Protein AF-A0A317WLJ5-F1 (afdb_monomer)

InterPro domains:
  IPR000560 Histidine phosphatase superfamily, clade-2 [PF00328] (58-111)
  IPR000560 Histidine phosphatase superfamily, clade-2 [PF00328] (132-256)
  IPR000560 Histidine phosphatase superfamily, clade-2 [cd07061] (58-254)
  IPR029033 Histidine phosphatase superfamily [G3DSA:3.40.50.1240] (27-266)
  IPR029033 Histidine phosphatase superfamily [SSF53254] (53-258)

pLDDT: mean 76.41, std 23.66, range [26.58, 97.69]

Foldseek 3Di:
DDDDDDDDDDDDDDDDDDDDDDDDDDDDDPPPPPDFPCVLVVADPPDPDPLDDPVCPPPAFPLLLQVLLVQLQVVCVVCVPFDAQEAEEEPRNNLQSSVVSSCCNNCVPPDHHYYHYDYDDPDPQDQDPQPQQDDDPVLQVSVCSSGVPDRDDSVNLLVLLVCQVVSCRRPVGHSSPDCVNPPPVRVVSSVVSVVSSLCCRQAPVDPCLLVLLVVVVVVVVCQVPDPDDPTRDYHYGDDPSRVRSVCVVVVHPVPVPCPDDDPPVPPDPPPD

Structure (mmCIF, N/CA/C/O backbone):
data_AF-A0A317WLJ5-F1
#
_entry.id   AF-A0A317WLJ5-F1
#
loop_
_atom_site.group_PDB
_atom_site.id
_atom_site.type_symbol
_atom_site.label_atom_id
_atom_site.label_alt_id
_atom_site.label_comp_id
_atom_site.label_asym_id
_atom_site.label_entity_id
_atom_site.label_seq_id
_atom_site.pdbx_PDB_ins_code
_atom_site.Cartn_x
_atom_site.Cartn_y
_atom_site.Cartn_z
_atom_site.occupancy
_atom_site.B_iso_or_equiv
_atom_site.auth_seq_id
_atom_site.auth_comp_id
_atom_site.auth_asym_id
_atom_site.auth_atom_id
_atom_site.pdbx_PDB_model_num
ATOM 1 N N . MET A 1 1 ? 52.396 -31.501 31.394 1.00 40.81 1 MET A N 1
ATOM 2 C CA . MET A 1 1 ? 52.414 -31.543 32.868 1.00 40.81 1 MET A CA 1
ATOM 3 C C . MET A 1 1 ? 50.971 -31.617 33.361 1.00 40.81 1 MET A C 1
ATOM 5 O O . MET A 1 1 ? 50.308 -30.598 33.445 1.00 40.81 1 MET A O 1
ATOM 9 N N . THR A 1 2 ? 50.448 -32.820 33.587 1.00 30.42 2 THR A N 1
ATOM 10 C CA . THR A 1 2 ? 49.527 -33.095 34.712 1.00 30.42 2 THR A CA 1
ATOM 11 C C . THR A 1 2 ? 50.396 -33.239 35.985 1.00 30.42 2 THR A C 1
ATOM 13 O O . THR A 1 2 ? 51.611 -33.376 35.802 1.00 30.42 2 THR A O 1
ATOM 16 N N . PRO A 1 3 ? 49.894 -33.237 37.243 1.00 38.03 3 PRO A N 1
ATOM 17 C CA . PRO A 1 3 ? 48.517 -33.456 37.707 1.00 38.03 3 PRO A CA 1
ATOM 18 C C . PRO A 1 3 ? 48.066 -32.472 38.843 1.00 38.03 3 PRO A C 1
ATOM 20 O O . PRO A 1 3 ? 48.763 -31.494 39.118 1.00 38.03 3 PRO A O 1
ATOM 23 N N . PRO A 1 4 ? 46.885 -32.690 39.466 1.00 31.48 4 PRO A N 1
ATOM 24 C CA . PRO A 1 4 ? 46.201 -31.779 40.384 1.00 31.48 4 PRO A CA 1
ATOM 25 C C . PRO A 1 4 ? 46.426 -32.126 41.866 1.00 31.48 4 PRO A C 1
ATOM 27 O O . PRO A 1 4 ? 46.781 -33.252 42.211 1.00 31.48 4 PRO A O 1
ATOM 30 N N . SER A 1 5 ? 46.170 -31.165 42.753 1.00 32.50 5 SER A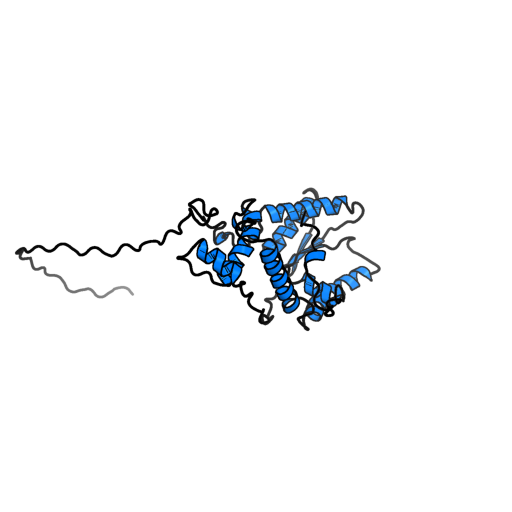 N 1
ATOM 31 C CA . SER A 1 5 ? 46.199 -31.352 44.205 1.00 32.50 5 SER A CA 1
ATOM 32 C C . SER A 1 5 ? 44.834 -31.774 44.765 1.00 32.50 5 SER A C 1
ATOM 34 O O . SER A 1 5 ? 43.783 -31.213 44.463 1.00 32.50 5 SER A O 1
ATOM 36 N N . THR A 1 6 ? 44.908 -32.817 45.582 1.00 31.86 6 THR A N 1
ATOM 37 C CA . THR A 1 6 ? 43.877 -33.593 46.274 1.00 31.86 6 THR A CA 1
ATOM 38 C C . THR A 1 6 ? 43.277 -32.908 47.513 1.00 31.86 6 THR A C 1
ATOM 40 O O . THR A 1 6 ? 43.958 -32.171 48.221 1.00 31.86 6 THR A O 1
ATOM 43 N N . LEU A 1 7 ? 42.010 -33.242 47.796 1.00 30.67 7 LEU A N 1
ATOM 44 C CA . LEU A 1 7 ? 41.255 -33.033 49.050 1.00 30.67 7 LEU A CA 1
ATOM 45 C C . LEU A 1 7 ? 41.903 -33.697 50.290 1.00 30.67 7 LEU A C 1
ATOM 47 O O . LEU A 1 7 ? 42.593 -34.706 50.130 1.00 30.67 7 LEU A O 1
ATOM 51 N N . PRO A 1 8 ? 41.549 -33.273 51.523 1.00 30.88 8 PRO A N 1
ATOM 52 C CA . PRO A 1 8 ? 41.547 -34.125 52.713 1.00 30.88 8 PRO A CA 1
ATOM 53 C C . PRO A 1 8 ? 40.130 -34.641 53.093 1.00 30.88 8 PRO A C 1
ATOM 55 O O . PRO A 1 8 ? 39.132 -34.139 52.570 1.00 30.88 8 PRO A O 1
ATOM 58 N N . PRO A 1 9 ? 40.026 -35.671 53.966 1.00 29.48 9 PRO A N 1
ATOM 59 C CA . PRO A 1 9 ? 38.906 -36.618 53.992 1.00 29.48 9 PRO A CA 1
ATOM 60 C C . PRO A 1 9 ? 37.862 -36.417 55.115 1.00 29.48 9 PRO A C 1
ATOM 62 O O . PRO A 1 9 ? 38.010 -35.603 56.019 1.00 29.48 9 PRO A O 1
ATOM 65 N N . GLN A 1 10 ? 36.799 -37.220 54.984 1.00 34.88 10 GLN A N 1
ATOM 66 C CA . GLN A 1 10 ? 35.518 -37.312 55.702 1.00 34.88 10 GLN A CA 1
ATOM 67 C C . GLN A 1 10 ? 35.559 -37.416 57.241 1.00 34.88 10 GLN A C 1
ATOM 69 O O . GLN A 1 10 ? 36.486 -38.010 57.783 1.00 34.88 10 GLN A O 1
ATOM 74 N N . GLN A 1 11 ? 34.440 -37.064 57.903 1.00 26.58 11 GLN A N 1
ATOM 75 C CA . GLN A 1 11 ? 33.695 -38.008 58.764 1.00 26.58 11 GLN A CA 1
ATOM 76 C C . GLN A 1 11 ? 32.273 -37.533 59.130 1.00 26.58 11 GLN A C 1
ATOM 78 O O . GLN A 1 11 ? 31.996 -36.342 59.243 1.00 26.58 11 GLN A O 1
ATOM 83 N N . ALA A 1 12 ? 31.376 -38.513 59.263 1.00 29.81 12 ALA A N 1
ATOM 84 C CA . ALA A 1 12 ? 29.938 -38.404 59.488 1.00 29.81 12 ALA A CA 1
ATOM 85 C C . ALA A 1 12 ? 29.569 -38.204 60.969 1.00 29.81 12 ALA A C 1
ATOM 87 O O . ALA A 1 12 ? 30.261 -38.709 61.850 1.00 29.81 12 ALA A O 1
ATOM 88 N N . ALA A 1 13 ? 28.418 -37.578 61.238 1.00 28.03 13 ALA A N 1
ATOM 89 C CA . ALA A 1 13 ? 27.738 -37.696 62.525 1.00 28.03 13 ALA A CA 1
ATOM 90 C C . ALA A 1 13 ? 26.212 -37.745 62.347 1.00 28.03 13 ALA A C 1
ATOM 92 O O . ALA A 1 13 ? 25.607 -36.973 61.608 1.00 28.03 13 ALA A O 1
ATOM 93 N N . THR A 1 14 ? 25.647 -38.733 63.025 1.00 26.75 14 THR A N 1
ATOM 94 C CA . THR A 1 14 ? 24.268 -39.213 63.092 1.00 26.75 14 THR A CA 1
ATOM 95 C C . THR A 1 14 ? 23.307 -38.291 63.855 1.00 26.75 14 THR A C 1
ATOM 97 O O . THR A 1 14 ? 23.707 -37.489 64.691 1.00 26.75 14 THR A O 1
ATOM 100 N N . SER A 1 15 ? 22.020 -38.471 63.558 1.00 29.05 15 SER A N 1
ATOM 101 C CA . SER A 1 15 ? 20.816 -37.760 64.017 1.00 29.05 15 SER A CA 1
ATOM 102 C C . SER A 1 15 ? 20.534 -37.820 65.530 1.00 29.05 15 SER A C 1
ATOM 104 O O . SER A 1 15 ? 20.977 -38.747 66.207 1.00 29.05 15 SER A O 1
ATOM 106 N N . PRO A 1 16 ? 19.630 -36.952 66.023 1.00 28.16 16 PRO A N 1
ATOM 107 C CA . PRO A 1 16 ? 18.469 -37.469 66.760 1.00 28.16 16 PRO A CA 1
ATOM 108 C C . PRO A 1 16 ? 17.119 -36.891 66.284 1.00 28.16 16 PRO A C 1
ATOM 110 O O . PRO A 1 16 ? 17.030 -35.758 65.819 1.00 28.16 16 PRO A O 1
ATOM 113 N N . GLY A 1 17 ? 16.074 -37.721 66.391 1.00 29.41 17 GLY A N 1
ATOM 114 C CA . GLY A 1 17 ? 14.668 -37.428 66.071 1.00 29.41 17 GLY A CA 1
ATOM 115 C C . GLY A 1 17 ? 13.895 -36.630 67.149 1.00 29.41 17 GLY A C 1
ATOM 116 O O . GLY A 1 17 ? 14.513 -36.089 68.061 1.00 29.41 17 GLY A O 1
ATOM 117 N N . PRO A 1 18 ? 12.551 -36.534 67.035 1.00 38.34 18 PRO A N 1
ATOM 118 C CA . PRO A 1 18 ? 11.779 -35.288 67.194 1.00 38.34 18 PRO A CA 1
ATOM 119 C C . PRO A 1 18 ? 11.127 -35.085 68.580 1.00 38.34 18 PRO A C 1
ATOM 121 O O . PRO A 1 18 ? 11.123 -35.993 69.409 1.00 38.34 18 PRO A O 1
ATOM 124 N N . PRO A 1 19 ? 10.459 -33.929 68.792 1.00 29.33 19 PRO A N 1
ATOM 125 C CA . PRO A 1 19 ? 9.015 -34.021 69.021 1.00 29.33 19 PRO A CA 1
ATOM 126 C C . PRO A 1 19 ? 8.167 -32.997 68.238 1.00 29.33 19 PRO A C 1
ATOM 128 O O . PRO A 1 19 ? 8.614 -31.952 67.776 1.00 29.33 19 PRO A O 1
ATOM 131 N N . THR A 1 20 ? 6.906 -33.381 68.087 1.00 33.78 20 THR A N 1
ATOM 132 C CA . THR A 1 20 ? 5.792 -32.830 67.305 1.00 33.78 20 THR A CA 1
ATOM 133 C C . THR A 1 20 ? 5.246 -31.479 67.785 1.00 33.78 20 THR A C 1
ATOM 135 O O . THR A 1 20 ? 4.993 -31.327 68.976 1.00 33.78 20 THR A O 1
ATOM 138 N N . SER A 1 21 ? 4.864 -30.582 66.864 1.00 29.42 21 SER A N 1
ATOM 139 C CA . SER A 1 21 ? 3.567 -29.881 66.945 1.00 29.42 21 SER A CA 1
ATOM 140 C C . SER A 1 21 ? 3.120 -29.337 65.578 1.00 29.42 21 SER A C 1
ATOM 142 O O . SER A 1 21 ? 3.921 -28.958 64.729 1.00 29.42 21 SER A O 1
ATOM 144 N N . SER A 1 22 ? 1.813 -29.405 65.367 1.00 34.59 22 SER A N 1
ATOM 145 C CA . SER A 1 22 ? 1.030 -29.153 64.160 1.00 34.59 22 SER A CA 1
ATOM 146 C C . SER A 1 22 ? 0.836 -27.668 63.834 1.00 34.59 22 SER A C 1
ATOM 148 O O . SER A 1 22 ? 0.355 -26.930 64.691 1.00 34.59 22 SER A O 1
ATOM 150 N N . ALA A 1 23 ? 1.047 -27.263 62.577 1.00 30.98 23 ALA A N 1
ATOM 151 C CA . ALA A 1 23 ? 0.361 -26.111 61.982 1.00 30.98 23 ALA A CA 1
ATOM 152 C C . ALA A 1 23 ? 0.343 -26.218 60.445 1.00 30.98 23 ALA A C 1
ATOM 154 O O . ALA A 1 23 ? 1.370 -26.400 59.797 1.00 30.98 23 ALA A O 1
ATOM 155 N N . THR A 1 24 ? -0.857 -26.139 59.884 1.00 33.59 24 THR A N 1
ATOM 156 C CA . THR A 1 24 ? -1.213 -26.184 58.459 1.00 33.59 24 THR A CA 1
ATOM 157 C C . THR A 1 24 ? -0.582 -25.014 57.677 1.00 33.59 24 THR A C 1
ATOM 159 O O . THR A 1 24 ? -0.548 -23.902 58.207 1.00 33.59 24 THR A O 1
ATOM 162 N N . PRO A 1 25 ? -0.110 -25.197 56.425 1.00 34.78 25 PRO A N 1
ATOM 163 C CA . PRO A 1 25 ? 0.461 -24.101 55.639 1.00 34.78 25 PRO A CA 1
ATOM 164 C C . PRO A 1 25 ? -0.618 -23.114 55.145 1.00 34.78 25 PRO A C 1
ATOM 166 O O . PRO A 1 25 ? -1.716 -23.544 54.782 1.00 34.78 25 PRO A O 1
ATOM 169 N N . PRO A 1 26 ? -0.324 -21.799 55.091 1.00 31.78 26 PRO A N 1
ATOM 170 C CA . PRO A 1 26 ? -1.244 -20.800 54.564 1.00 31.78 26 PRO A CA 1
ATOM 171 C C . PRO A 1 26 ? -1.344 -20.908 53.037 1.00 31.78 26 PRO A C 1
ATOM 173 O O . PRO A 1 26 ? -0.341 -20.970 52.326 1.00 31.78 26 PRO A O 1
ATOM 176 N N . SER A 1 27 ? -2.578 -20.916 52.540 1.00 31.33 27 SER A N 1
ATOM 177 C CA . SER A 1 27 ? -2.921 -20.874 51.121 1.00 31.33 27 SER A CA 1
ATOM 178 C C . SER A 1 27 ? -2.381 -19.606 50.455 1.00 31.33 27 SER A C 1
ATOM 180 O O . SER A 1 27 ? -2.715 -18.491 50.862 1.00 31.33 27 SER A O 1
ATOM 182 N N . THR A 1 28 ? -1.583 -19.779 49.406 1.00 31.19 28 THR A N 1
ATOM 183 C CA . THR A 1 28 ? -1.167 -18.729 48.473 1.00 31.19 28 THR A CA 1
ATOM 184 C C . THR A 1 28 ? -2.379 -18.154 47.724 1.00 31.19 28 THR A C 1
ATOM 186 O O . THR A 1 28 ? -3.276 -18.911 47.345 1.00 31.19 28 THR A O 1
ATOM 189 N N . PRO A 1 29 ? -2.441 -16.829 47.495 1.00 30.75 29 PRO A N 1
ATOM 190 C CA . PRO A 1 29 ? -3.588 -16.199 46.859 1.00 30.75 29 PRO A CA 1
ATOM 191 C C . PRO A 1 29 ? -3.624 -16.562 45.373 1.00 30.75 29 PRO A C 1
ATOM 193 O O . PRO A 1 29 ? -2.710 -16.244 44.614 1.00 30.75 29 PRO A O 1
ATOM 196 N N . THR A 1 30 ? -4.699 -17.228 44.959 1.00 27.78 30 THR A N 1
ATOM 197 C CA . THR A 1 30 ? -5.063 -17.419 43.555 1.00 27.78 30 THR A CA 1
ATOM 198 C C . THR A 1 30 ? -5.176 -16.063 42.870 1.00 27.78 30 THR A C 1
ATOM 200 O O . THR A 1 30 ? -6.059 -15.268 43.190 1.00 27.78 30 THR A O 1
ATOM 203 N N . THR A 1 31 ? -4.293 -15.809 41.909 1.00 32.19 31 THR A N 1
ATOM 204 C CA . THR A 1 31 ? -4.418 -14.747 40.913 1.00 32.19 31 THR A CA 1
ATOM 205 C C . THR A 1 31 ? -5.756 -14.926 40.201 1.00 32.19 31 THR A C 1
ATOM 207 O O . THR A 1 31 ? -5.905 -15.809 39.356 1.00 32.19 31 THR A O 1
ATOM 210 N N . SER A 1 32 ? -6.760 -14.119 40.556 1.00 29.23 32 SER A N 1
ATOM 211 C CA . SER A 1 32 ? -8.007 -14.085 39.800 1.00 29.23 32 SER A CA 1
ATOM 212 C C . SER A 1 32 ? -7.686 -13.497 38.433 1.00 29.23 32 SER A C 1
ATOM 214 O O . SER A 1 32 ? -7.460 -12.295 38.296 1.00 29.23 32 SER A O 1
ATOM 216 N N . THR A 1 33 ? -7.628 -14.342 37.413 1.00 38.12 33 THR A N 1
ATOM 217 C CA . THR A 1 33 ? -7.679 -13.886 36.030 1.00 38.12 33 THR A CA 1
ATOM 218 C C . THR A 1 33 ? -9.042 -13.220 35.863 1.00 38.12 33 THR A C 1
ATOM 220 O O . THR A 1 33 ? -10.074 -13.889 35.902 1.00 38.12 33 THR A O 1
ATOM 223 N N . THR A 1 34 ? -9.066 -11.892 35.774 1.00 36.69 34 THR A N 1
ATOM 224 C CA . THR A 1 34 ? -10.270 -11.103 35.511 1.00 36.69 34 THR A CA 1
ATOM 225 C C . THR A 1 34 ? -10.780 -11.473 34.125 1.00 36.69 34 THR A C 1
ATOM 227 O O . THR A 1 34 ? -10.326 -10.961 33.105 1.00 36.69 34 THR A O 1
ATOM 230 N N . ARG A 1 35 ? -11.699 -12.436 34.081 1.00 39.69 35 ARG A N 1
ATOM 231 C CA . ARG A 1 35 ? -12.397 -12.835 32.865 1.00 39.69 35 ARG A CA 1
ATOM 232 C C . ARG A 1 35 ? -13.339 -11.685 32.501 1.00 39.69 35 ARG A C 1
ATOM 234 O O . ARG A 1 35 ? -14.223 -11.353 33.287 1.00 39.69 35 ARG A O 1
ATOM 241 N N . LEU A 1 36 ? -13.110 -11.048 31.351 1.00 46.00 36 LEU A N 1
ATOM 242 C CA . LEU A 1 36 ? -14.069 -10.114 30.758 1.00 46.00 36 LEU A CA 1
ATOM 243 C C . LEU A 1 36 ? -15.432 -10.812 30.657 1.00 46.00 36 LEU A C 1
ATOM 245 O O . LEU A 1 36 ? -15.501 -11.965 30.231 1.00 46.00 36 LEU A O 1
ATOM 249 N N . ASP A 1 37 ? -16.495 -10.124 31.070 1.00 42.06 37 ASP A N 1
ATOM 250 C CA . ASP A 1 37 ? -17.862 -10.631 30.963 1.00 42.06 37 ASP A CA 1
ATOM 251 C C . ASP A 1 37 ? -18.270 -10.667 29.479 1.00 42.06 37 ASP A C 1
ATOM 253 O O . ASP A 1 37 ? -18.669 -9.663 28.880 1.00 42.06 37 ASP A O 1
ATOM 257 N N . THR A 1 38 ? -18.108 -11.837 28.862 1.00 45.09 38 THR A N 1
ATOM 258 C CA . THR A 1 38 ? -18.344 -12.090 27.432 1.00 45.09 38 THR A CA 1
ATOM 259 C C . THR A 1 38 ? -19.818 -11.976 27.036 1.00 45.09 38 THR A C 1
ATOM 261 O O . THR A 1 38 ? -20.134 -11.986 25.850 1.00 45.09 38 THR A O 1
ATOM 264 N N . HIS A 1 39 ? -20.733 -11.808 27.998 1.00 44.19 39 HIS A N 1
ATOM 265 C CA . HIS A 1 39 ? -22.150 -11.565 27.728 1.00 44.19 39 HIS A CA 1
ATOM 266 C C . HIS A 1 39 ? -22.471 -10.100 27.389 1.00 44.19 39 HIS A C 1
ATOM 268 O O . HIS A 1 39 ? -23.527 -9.834 26.816 1.00 44.19 39 HIS A O 1
ATOM 274 N N . ARG A 1 40 ? -21.581 -9.147 27.714 1.00 49.88 40 ARG A N 1
ATOM 275 C CA . ARG A 1 40 ? -21.782 -7.707 27.447 1.00 49.88 40 ARG A CA 1
ATOM 276 C C . ARG A 1 40 ? -20.974 -7.169 26.269 1.00 49.88 40 ARG A C 1
ATOM 278 O O . ARG A 1 40 ? -21.410 -6.203 25.652 1.00 49.88 40 ARG A O 1
ATOM 285 N N . LEU A 1 41 ? -19.870 -7.821 25.898 1.00 55.50 41 LEU A N 1
ATOM 286 C CA . LEU A 1 41 ? -19.287 -7.713 24.558 1.00 55.50 41 LEU A CA 1
ATOM 287 C C . LEU A 1 41 ? -19.701 -8.945 23.748 1.00 55.50 41 LEU A C 1
ATOM 289 O O . LEU A 1 41 ? -19.063 -9.985 23.903 1.00 55.50 41 LEU A O 1
ATOM 293 N N . PRO A 1 42 ? -20.676 -8.853 22.828 1.00 49.28 42 PRO A N 1
ATOM 294 C CA . PRO A 1 42 ? -21.087 -9.985 21.988 1.00 49.28 42 PRO A CA 1
ATOM 295 C C . PRO A 1 42 ? -20.005 -10.474 20.993 1.00 49.28 42 PRO A C 1
ATOM 297 O O . PRO A 1 42 ? -20.314 -11.196 20.054 1.00 49.28 42 PRO A O 1
ATOM 300 N N . LEU A 1 43 ? -18.738 -10.078 21.166 1.00 51.12 43 LEU A N 1
ATOM 301 C CA . LEU A 1 43 ? -17.645 -10.234 20.200 1.00 51.12 43 LEU A CA 1
ATOM 302 C C . LEU A 1 43 ? -16.479 -11.087 20.701 1.00 51.12 43 LEU A C 1
ATOM 304 O O . LEU A 1 43 ? -15.504 -11.254 19.977 1.00 51.12 43 LEU A O 1
ATOM 308 N N . LEU A 1 44 ? -16.557 -11.639 21.912 1.00 52.31 44 LEU A N 1
ATOM 309 C CA . LEU A 1 44 ? -15.518 -12.525 22.433 1.00 52.31 44 LEU A CA 1
ATOM 310 C C . LEU A 1 44 ? -16.098 -13.931 22.618 1.00 52.31 44 LEU A C 1
ATOM 312 O O . LEU A 1 44 ? -16.470 -14.291 23.737 1.00 52.31 44 LEU A O 1
ATOM 316 N N . PRO A 1 45 ? -16.205 -14.749 21.553 1.00 47.31 45 PRO A N 1
ATOM 317 C CA . PRO A 1 45 ? -16.518 -16.161 21.711 1.00 47.31 45 PRO A CA 1
ATOM 318 C C . PRO A 1 45 ? -15.335 -16.851 22.397 1.00 47.31 45 PRO A C 1
ATOM 320 O O . PRO A 1 45 ? -14.467 -17.356 21.715 1.00 47.31 45 PRO A O 1
ATOM 323 N N . ASN A 1 46 ? -15.280 -16.826 23.734 1.00 45.41 46 ASN A N 1
ATOM 324 C CA . ASN A 1 46 ? -14.486 -17.649 24.668 1.00 45.41 46 ASN A CA 1
ATOM 325 C C . ASN A 1 46 ? -12.993 -17.962 24.387 1.00 45.41 46 ASN A C 1
ATOM 327 O O . ASN A 1 46 ? -12.373 -18.602 25.230 1.00 45.41 46 ASN A O 1
ATOM 331 N N . GLN A 1 47 ? -12.393 -17.475 23.306 1.00 50.69 47 GLN A N 1
ATOM 332 C CA . GLN A 1 47 ? -11.013 -17.658 22.871 1.00 50.69 47 GLN A CA 1
ATOM 333 C C . GLN A 1 47 ? -10.694 -16.503 21.916 1.00 50.69 47 GLN A C 1
ATOM 335 O O . GLN A 1 47 ? -10.805 -16.619 20.697 1.00 50.69 47 GLN A O 1
ATOM 340 N N . LEU A 1 48 ? -10.301 -15.351 22.467 1.00 58.22 48 LEU A N 1
ATOM 341 C CA . LEU A 1 48 ? -9.547 -14.378 21.680 1.00 58.22 48 LEU A CA 1
ATOM 342 C C . LEU A 1 48 ? -8.136 -14.950 21.486 1.00 58.22 48 LEU A C 1
ATOM 344 O O . LEU A 1 48 ? -7.172 -14.499 22.101 1.00 58.22 48 LEU A O 1
ATOM 348 N N . ASP A 1 49 ? -8.032 -16.010 20.689 1.00 65.00 49 ASP A N 1
ATOM 349 C CA . ASP A 1 49 ? -6.745 -16.558 20.301 1.00 65.00 49 ASP A CA 1
ATOM 350 C C . ASP A 1 49 ? -6.088 -15.542 19.378 1.00 65.00 49 ASP A C 1
ATOM 352 O O . ASP A 1 49 ? -6.711 -15.066 18.419 1.00 65.00 49 ASP A O 1
ATOM 356 N N . ARG A 1 50 ? -4.833 -15.191 19.680 1.00 70.75 50 ARG A N 1
ATOM 357 C CA . ARG A 1 50 ? -4.049 -14.266 18.857 1.00 70.75 50 ARG A CA 1
ATOM 358 C C . ARG A 1 50 ? -4.127 -14.718 17.391 1.00 70.75 50 ARG A C 1
ATOM 360 O O . ARG A 1 50 ? -3.897 -15.899 17.123 1.00 70.75 50 ARG A O 1
ATOM 367 N N . PRO A 1 51 ? -4.464 -13.821 16.444 1.00 67.94 51 PRO A N 1
ATOM 368 C CA . PRO A 1 51 ? -4.638 -14.197 15.041 1.00 67.94 51 PRO A CA 1
ATOM 369 C C . PRO A 1 51 ? -3.366 -14.756 14.415 1.00 67.94 51 PRO A C 1
ATOM 371 O O . PRO A 1 51 ? -3.448 -15.546 13.478 1.00 67.94 51 PRO A O 1
ATOM 374 N N . ILE A 1 52 ? -2.210 -14.387 14.964 1.00 75.25 52 ILE A N 1
ATOM 375 C CA . ILE A 1 52 ? -0.894 -14.806 14.507 1.00 75.25 52 ILE A CA 1
ATOM 376 C C . ILE A 1 52 ? 0.047 -15.057 15.687 1.00 75.25 52 ILE A C 1
ATOM 378 O O . ILE A 1 52 ? -0.113 -14.480 16.764 1.00 75.25 52 ILE A O 1
ATOM 382 N N . THR A 1 53 ? 1.028 -15.929 15.465 1.00 79.81 53 THR A N 1
ATOM 383 C CA . THR A 1 53 ? 2.209 -16.079 16.320 1.00 79.81 53 THR A CA 1
ATOM 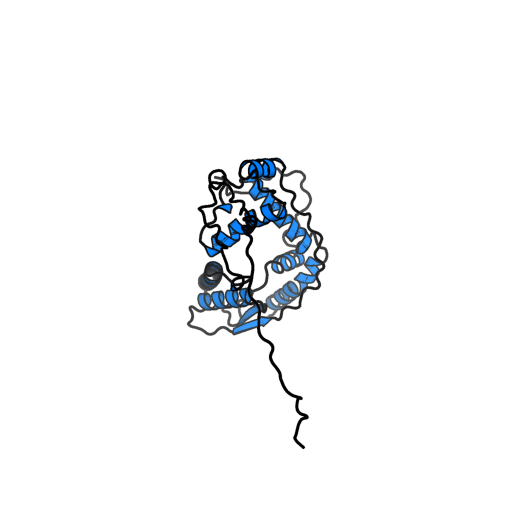384 C C . THR A 1 53 ? 3.265 -15.045 15.937 1.00 79.81 53 THR A C 1
ATOM 386 O O . THR A 1 53 ? 3.202 -14.461 14.853 1.00 79.81 53 THR A O 1
ATOM 389 N N . ASP A 1 54 ? 4.262 -14.847 16.799 1.00 79.38 54 ASP A N 1
ATOM 390 C CA . ASP A 1 54 ? 5.354 -13.901 16.537 1.00 79.38 54 ASP A CA 1
ATOM 391 C C . ASP A 1 54 ? 6.128 -14.262 15.254 1.00 79.38 54 ASP A C 1
ATOM 393 O O . ASP A 1 54 ? 6.548 -13.380 14.510 1.00 79.38 54 ASP A O 1
ATOM 397 N N . ASP A 1 55 ? 6.201 -15.554 14.913 1.00 75.56 55 ASP A N 1
ATOM 398 C CA . ASP A 1 55 ? 6.795 -16.043 13.663 1.00 75.56 55 ASP A CA 1
ATOM 399 C C . ASP A 1 55 ? 6.073 -15.550 12.404 1.00 75.56 55 ASP A C 1
ATOM 401 O O . ASP A 1 55 ? 6.623 -15.647 11.310 1.00 75.56 55 ASP A O 1
ATOM 405 N N . HIS A 1 56 ? 4.832 -15.083 12.506 1.00 77.19 56 HIS A N 1
ATOM 406 C CA . HIS A 1 56 ? 4.059 -14.564 11.379 1.00 77.19 56 HIS A CA 1
ATOM 407 C C . HIS A 1 56 ? 4.072 -13.034 11.297 1.00 77.19 56 HIS A C 1
ATOM 409 O O . HIS A 1 56 ? 3.496 -12.479 10.359 1.00 77.19 56 HIS A O 1
ATOM 415 N N . LEU A 1 57 ? 4.735 -12.346 12.231 1.00 81.00 57 LEU A N 1
ATOM 416 C CA . LEU A 1 57 ? 4.875 -10.896 12.173 1.00 81.00 57 LEU A CA 1
ATOM 417 C C . LEU A 1 57 ? 5.623 -10.483 10.902 1.00 81.00 57 LEU A C 1
ATOM 419 O O . LEU A 1 57 ? 6.600 -11.108 10.499 1.00 81.00 57 LEU A O 1
ATOM 423 N N . GLU A 1 58 ? 5.112 -9.435 10.255 1.00 80.75 58 GLU A N 1
ATOM 424 C CA . GLU A 1 58 ? 5.640 -8.854 9.011 1.00 80.75 58 GLU A CA 1
ATOM 425 C C . GLU A 1 58 ? 5.631 -9.762 7.767 1.00 80.75 58 GLU A C 1
ATOM 427 O O . GLU A 1 58 ? 6.052 -9.322 6.689 1.00 80.75 58 GLU A O 1
ATOM 432 N N . LYS A 1 59 ? 5.099 -10.987 7.868 1.00 86.69 59 LYS A N 1
ATOM 433 C CA . LYS A 1 59 ? 4.970 -11.903 6.730 1.00 86.69 59 LYS A CA 1
ATOM 434 C C . LYS A 1 59 ? 3.779 -11.541 5.847 1.00 86.69 59 LYS A C 1
ATOM 436 O O . LYS A 1 59 ? 2.726 -11.111 6.314 1.00 86.69 59 LYS A O 1
ATOM 441 N N . LEU A 1 60 ? 3.943 -11.764 4.544 1.00 90.38 60 LEU A N 1
ATOM 442 C CA . LEU A 1 60 ? 2.862 -11.615 3.573 1.00 90.38 60 LEU A CA 1
ATOM 443 C C . LEU A 1 60 ? 1.785 -12.684 3.816 1.00 90.38 60 LEU A C 1
ATOM 445 O O . LEU A 1 60 ? 2.100 -13.871 3.924 1.00 90.38 60 LEU A O 1
ATOM 449 N N . THR A 1 61 ? 0.519 -12.270 3.875 1.00 92.00 61 THR A N 1
ATOM 450 C CA . THR A 1 61 ? -0.615 -13.193 3.995 1.00 92.00 61 THR A CA 1
ATOM 451 C C . THR A 1 61 ? -0.860 -13.939 2.683 1.00 92.00 61 THR A C 1
ATOM 453 O O . THR A 1 61 ? -0.455 -13.498 1.606 1.00 92.00 61 THR A O 1
ATOM 456 N N . LEU A 1 62 ? -1.581 -15.062 2.751 1.00 91.31 62 LEU A N 1
ATOM 457 C CA . LEU A 1 62 ? -2.016 -15.780 1.547 1.00 91.31 62 LEU A CA 1
ATOM 458 C C . LEU A 1 62 ? -2.901 -14.903 0.654 1.00 91.31 62 LEU A C 1
ATOM 460 O O . LEU A 1 62 ? -2.760 -14.945 -0.565 1.00 91.31 62 LEU A O 1
ATOM 464 N N . VAL A 1 63 ? -3.759 -14.074 1.260 1.00 93.50 63 VAL A N 1
ATOM 465 C CA . VAL A 1 63 ? -4.583 -13.095 0.539 1.00 93.50 63 VAL A CA 1
ATOM 466 C C . VAL A 1 63 ? -3.696 -12.104 -0.213 1.00 93.50 63 VAL A C 1
ATOM 468 O O . VAL A 1 63 ? -3.860 -11.958 -1.418 1.00 93.50 63 VAL A O 1
ATOM 471 N N . GLY A 1 64 ? -2.693 -11.511 0.443 1.00 94.44 64 GLY A N 1
ATOM 472 C CA . GLY A 1 64 ? -1.780 -10.570 -0.213 1.00 94.44 64 GLY A CA 1
ATOM 473 C C . GLY A 1 64 ? -0.976 -11.204 -1.355 1.00 94.44 64 GLY A C 1
ATOM 474 O O . GLY A 1 64 ? -0.783 -10.586 -2.403 1.00 94.44 64 GLY A O 1
ATOM 475 N N . LEU A 1 65 ? -0.554 -12.466 -1.208 1.00 95.81 65 LEU A N 1
ATOM 476 C CA . LEU A 1 65 ? 0.101 -13.205 -2.293 1.00 95.81 65 LEU A CA 1
ATOM 477 C C . LEU A 1 65 ? -0.858 -13.471 -3.466 1.00 95.81 65 LEU A C 1
ATOM 479 O O . LEU A 1 65 ? -0.474 -13.321 -4.630 1.00 95.81 65 LEU A O 1
ATOM 483 N N . GLN A 1 66 ? -2.105 -13.847 -3.173 1.00 95.94 66 GLN A N 1
ATOM 484 C CA . GLN A 1 66 ? -3.138 -14.066 -4.183 1.00 95.94 66 GLN A CA 1
ATOM 485 C C . GLN A 1 66 ? -3.480 -12.770 -4.924 1.00 95.94 66 GLN A C 1
ATOM 487 O O . GLN A 1 66 ? -3.625 -12.790 -6.145 1.00 95.94 66 GLN A O 1
ATOM 492 N N . GLU A 1 67 ? -3.574 -11.642 -4.222 1.00 96.69 67 GLU A N 1
ATOM 493 C CA . GLU A 1 67 ? -3.790 -10.320 -4.814 1.00 96.69 67 GLU A CA 1
ATOM 494 C C . GLU A 1 67 ? -2.648 -9.946 -5.758 1.00 96.69 67 GLU A C 1
ATOM 496 O O . GLU A 1 67 ? -2.899 -9.582 -6.906 1.00 96.69 67 GLU A O 1
ATOM 501 N N . ALA A 1 68 ? -1.395 -10.120 -5.325 1.00 97.38 68 ALA A N 1
ATOM 502 C CA . ALA A 1 68 ? -0.232 -9.848 -6.164 1.00 97.38 68 ALA A CA 1
ATOM 503 C C . ALA A 1 68 ? -0.202 -10.739 -7.420 1.00 97.38 68 ALA A C 1
ATOM 505 O O . ALA A 1 68 ? 0.049 -10.257 -8.525 1.00 97.38 68 ALA A O 1
ATOM 506 N N . THR A 1 69 ? -0.533 -12.024 -7.270 1.00 97.69 69 THR A N 1
ATOM 507 C CA . THR A 1 69 ? -0.631 -12.977 -8.388 1.00 97.69 69 THR A CA 1
ATOM 508 C C . THR A 1 69 ? -1.747 -12.595 -9.356 1.00 97.69 69 THR A C 1
ATOM 510 O O . THR A 1 69 ? -1.554 -12.552 -10.572 1.00 97.69 69 THR A O 1
ATOM 513 N N . THR A 1 70 ? -2.915 -12.250 -8.821 1.00 97.62 70 THR A N 1
ATOM 514 C CA . THR A 1 70 ? -4.072 -11.827 -9.615 1.00 97.62 70 THR A CA 1
ATOM 515 C C . THR A 1 70 ? -3.763 -10.544 -10.381 1.00 97.62 70 THR A C 1
ATOM 517 O O . THR A 1 70 ? -4.096 -10.444 -11.561 1.00 97.62 70 THR A O 1
ATOM 520 N N . LEU A 1 71 ? -3.069 -9.594 -9.748 1.00 96.81 71 LEU A N 1
ATOM 521 C CA . LEU A 1 71 ? -2.612 -8.366 -10.388 1.00 96.81 71 LEU A CA 1
ATOM 522 C C . LEU A 1 71 ? -1.691 -8.667 -11.576 1.00 96.81 71 LEU A C 1
ATOM 524 O O . LEU A 1 71 ? -1.902 -8.105 -12.647 1.00 96.81 71 LEU A O 1
ATOM 528 N N . GLY A 1 72 ? -0.725 -9.580 -11.426 1.00 96.00 72 GLY A N 1
ATOM 529 C CA . GLY A 1 72 ? 0.158 -10.004 -12.520 1.00 96.00 72 GLY A CA 1
ATOM 530 C C . GLY A 1 72 ? -0.613 -10.543 -13.726 1.00 96.00 72 GLY A C 1
ATOM 531 O O . GLY A 1 72 ? -0.407 -10.091 -14.857 1.00 96.00 72 GLY A O 1
ATOM 532 N N . TYR A 1 73 ? -1.569 -11.440 -13.476 1.00 95.50 73 TYR A N 1
ATOM 533 C CA . TYR A 1 73 ? -2.429 -11.998 -14.520 1.00 95.50 73 TYR A CA 1
ATOM 534 C C . TYR A 1 73 ? -3.280 -10.918 -15.205 1.00 95.50 73 TYR A C 1
ATOM 536 O O . TYR A 1 73 ? -3.293 -10.812 -16.434 1.00 95.50 73 TYR A O 1
ATOM 544 N N . GLN A 1 74 ? -3.954 -10.067 -14.423 1.00 95.81 74 GLN A N 1
ATOM 545 C CA . GLN A 1 74 ? -4.769 -8.968 -14.948 1.00 95.81 74 GLN A CA 1
ATOM 546 C C . GLN A 1 74 ? -3.938 -7.987 -15.778 1.00 95.81 74 GLN A C 1
ATOM 548 O O . GLN A 1 74 ? -4.405 -7.504 -16.808 1.00 95.81 74 GLN A O 1
ATOM 553 N N . PHE A 1 75 ? -2.700 -7.716 -15.366 1.00 94.44 75 PHE A N 1
ATOM 554 C CA . PHE A 1 75 ? -1.802 -6.816 -16.078 1.00 94.44 75 PHE A CA 1
ATOM 555 C C . PHE A 1 75 ? -1.418 -7.374 -17.453 1.00 94.44 75 PHE A C 1
ATOM 557 O O . PHE A 1 75 ? -1.501 -6.654 -18.449 1.00 94.44 75 PHE A O 1
ATOM 564 N N . ARG A 1 76 ? -1.082 -8.671 -17.532 1.00 93.12 76 ARG A N 1
ATOM 565 C CA . ARG A 1 76 ? -0.785 -9.354 -18.802 1.00 93.12 76 ARG A CA 1
ATOM 566 C C . ARG A 1 76 ? -1.987 -9.369 -19.746 1.00 93.12 76 ARG A C 1
ATOM 568 O O . ARG A 1 76 ? -1.817 -9.165 -20.944 1.00 93.12 76 ARG A O 1
ATOM 575 N N . GLN A 1 77 ? -3.190 -9.582 -19.212 1.00 94.81 77 GLN A N 1
ATOM 576 C CA . GLN A 1 77 ? -4.431 -9.547 -19.994 1.00 94.81 77 GLN A CA 1
ATOM 577 C C . GLN A 1 77 ? -4.766 -8.137 -20.490 1.00 94.81 77 GLN A C 1
ATOM 579 O O . GLN A 1 77 ? -5.229 -7.966 -21.614 1.00 94.81 77 GLN A O 1
ATOM 584 N N . ARG A 1 78 ? -4.526 -7.117 -19.660 1.00 96.06 78 ARG A N 1
ATOM 585 C CA . ARG A 1 78 ? -4.823 -5.721 -19.995 1.00 96.06 78 ARG A CA 1
ATOM 586 C C . ARG A 1 78 ? -3.869 -5.152 -21.044 1.00 96.06 78 ARG A C 1
ATOM 588 O O . ARG A 1 78 ? -4.300 -4.355 -21.873 1.00 96.06 78 ARG A O 1
ATOM 595 N N . TYR A 1 79 ? -2.599 -5.551 -21.010 1.00 95.56 79 TYR A N 1
ATOM 596 C CA . TYR A 1 79 ? -1.555 -5.053 -21.908 1.00 95.56 79 TYR A CA 1
ATOM 597 C C . TYR A 1 79 ? -0.855 -6.207 -22.650 1.00 95.56 79 TYR A C 1
ATOM 599 O O . TYR A 1 79 ? 0.333 -6.445 -22.432 1.00 95.56 79 TYR A O 1
ATOM 607 N N . PRO A 1 80 ? -1.555 -6.935 -23.544 1.00 93.31 80 PRO A N 1
ATOM 608 C CA . PRO A 1 80 ? -1.021 -8.152 -24.167 1.00 93.31 80 PRO A CA 1
ATOM 609 C C . PRO A 1 80 ? 0.168 -7.890 -25.103 1.00 93.31 80 PRO A C 1
ATOM 611 O O . PRO A 1 80 ? 0.983 -8.784 -25.328 1.00 93.31 80 PRO A O 1
ATOM 614 N N . HIS A 1 81 ? 0.265 -6.672 -25.640 1.00 94.25 81 HIS A N 1
ATOM 615 C CA . HIS A 1 81 ? 1.298 -6.253 -26.592 1.00 94.25 81 HIS A CA 1
ATOM 616 C C . HIS A 1 81 ? 2.533 -5.634 -25.937 1.00 94.25 81 HIS A C 1
ATOM 618 O O . HIS A 1 81 ? 3.497 -5.360 -26.639 1.00 94.25 81 HIS A O 1
ATOM 624 N N . LEU A 1 82 ? 2.490 -5.373 -24.630 1.00 93.06 82 LEU A N 1
ATOM 625 C CA . LEU A 1 82 ? 3.616 -4.802 -23.904 1.00 93.06 82 LEU A CA 1
ATOM 626 C C . LEU A 1 82 ? 4.314 -5.913 -23.123 1.00 93.06 82 LEU A C 1
ATOM 628 O O . LEU A 1 82 ? 3.670 -6.755 -22.482 1.00 93.06 82 LEU A O 1
ATOM 632 N N . HIS A 1 83 ? 5.640 -5.927 -23.166 1.00 87.75 83 HIS A N 1
ATOM 633 C CA . HIS A 1 83 ? 6.442 -6.965 -22.542 1.00 87.75 83 HIS A CA 1
ATOM 634 C C . HIS A 1 83 ? 7.374 -6.400 -21.470 1.00 87.75 83 HIS A C 1
ATOM 636 O O . HIS A 1 83 ? 7.873 -5.279 -21.546 1.00 87.75 83 HIS A O 1
ATOM 642 N N . THR A 1 84 ? 7.604 -7.210 -20.443 1.00 91.75 84 THR A N 1
ATOM 643 C CA . THR A 1 84 ? 8.615 -6.975 -19.415 1.00 91.75 84 THR A CA 1
ATOM 644 C C . THR A 1 84 ? 9.369 -8.271 -19.176 1.00 91.75 84 THR A C 1
ATOM 646 O O . THR A 1 84 ? 8.787 -9.357 -19.214 1.00 91.75 84 THR A O 1
ATOM 649 N N . ASN A 1 85 ? 10.676 -8.150 -18.982 1.00 91.19 85 ASN A N 1
ATOM 650 C CA . ASN A 1 85 ? 11.576 -9.248 -18.639 1.00 91.19 85 ASN A CA 1
ATOM 651 C C . ASN A 1 85 ? 12.205 -9.063 -17.253 1.00 91.19 85 ASN A C 1
ATOM 653 O O . ASN A 1 85 ? 12.737 -10.025 -16.707 1.00 91.19 85 ASN A O 1
ATOM 657 N N . LYS A 1 86 ? 12.129 -7.851 -16.690 1.00 94.56 86 LYS A N 1
ATOM 658 C CA . LYS A 1 86 ? 12.769 -7.458 -15.436 1.00 94.56 86 LYS A CA 1
ATOM 659 C C . LYS A 1 86 ? 11.791 -6.662 -14.578 1.00 94.56 86 LYS A C 1
ATOM 661 O O . LYS A 1 86 ? 11.212 -5.677 -15.043 1.00 94.56 86 LYS A O 1
ATOM 666 N N . ILE A 1 87 ? 11.682 -7.035 -13.307 1.00 96.38 87 ILE A N 1
ATOM 667 C CA . ILE A 1 87 ? 10.964 -6.256 -12.295 1.00 96.38 87 ILE A CA 1
ATOM 668 C C . ILE A 1 87 ? 11.856 -5.965 -11.093 1.00 96.38 87 ILE A C 1
ATOM 670 O O . ILE A 1 87 ? 12.843 -6.659 -10.848 1.00 96.38 87 ILE A O 1
ATOM 674 N N . TRP A 1 88 ? 11.494 -4.945 -10.322 1.00 96.69 88 TRP A N 1
ATOM 675 C CA . TRP A 1 88 ? 12.260 -4.512 -9.159 1.00 96.69 88 TRP A CA 1
ATOM 676 C C . TRP A 1 88 ? 11.471 -4.705 -7.875 1.00 96.69 88 TRP A C 1
ATOM 678 O O . TRP A 1 88 ? 10.262 -4.484 -7.831 1.00 96.69 88 TRP A O 1
ATOM 688 N N . SER A 1 89 ? 12.164 -5.062 -6.803 1.00 97.31 89 SER A N 1
ATOM 689 C CA . SER A 1 89 ? 11.602 -5.074 -5.456 1.00 97.31 89 SER A CA 1
ATOM 690 C C . SER A 1 89 ? 12.595 -4.492 -4.471 1.00 97.31 89 SER A C 1
ATOM 692 O O . SER A 1 89 ? 13.800 -4.683 -4.613 1.00 97.31 89 SER A O 1
ATOM 694 N N . SER A 1 90 ? 12.096 -3.830 -3.433 1.00 94.88 90 SER A N 1
ATOM 695 C CA . SER A 1 90 ? 12.897 -3.600 -2.234 1.00 94.88 90 SER A CA 1
ATOM 696 C C . SER A 1 90 ? 13.255 -4.933 -1.550 1.00 94.88 90 SER A C 1
ATOM 698 O O . SER A 1 90 ? 12.636 -5.965 -1.826 1.00 94.88 90 SER A O 1
ATOM 700 N N . THR A 1 91 ? 14.259 -4.936 -0.671 1.00 94.19 91 THR A N 1
ATOM 701 C CA . THR A 1 91 ? 14.778 -6.168 -0.047 1.00 94.19 91 THR A CA 1
ATOM 702 C C . THR A 1 91 ? 13.917 -6.761 1.070 1.00 94.19 91 THR A C 1
ATOM 704 O O . THR A 1 91 ? 14.229 -7.855 1.536 1.00 94.19 91 THR A O 1
ATOM 707 N N . ALA A 1 92 ? 12.856 -6.091 1.531 1.00 91.38 92 ALA A N 1
ATOM 708 C CA . ALA A 1 92 ? 11.957 -6.674 2.522 1.00 91.38 92 ALA A CA 1
ATOM 709 C C . ALA A 1 92 ? 11.292 -7.969 2.012 1.00 91.38 92 ALA A C 1
ATOM 711 O O . ALA A 1 92 ? 10.926 -8.101 0.841 1.00 91.38 92 ALA A O 1
ATOM 712 N N . GLU A 1 93 ? 11.088 -8.938 2.911 1.00 92.31 93 GLU A N 1
ATOM 713 C CA . GLU A 1 93 ? 10.512 -10.241 2.547 1.00 92.31 93 GLU A CA 1
ATOM 714 C C . GLU A 1 93 ? 9.128 -10.079 1.903 1.00 92.31 93 GLU A C 1
ATOM 716 O O . GLU A 1 93 ? 8.859 -10.644 0.844 1.00 92.31 93 GLU A O 1
ATOM 721 N N . ARG A 1 94 ? 8.255 -9.265 2.511 1.00 93.19 94 ARG A N 1
ATOM 722 C CA . ARG A 1 94 ? 6.891 -9.030 2.015 1.00 93.19 94 ARG A CA 1
ATOM 723 C C . ARG A 1 94 ? 6.860 -8.400 0.622 1.00 93.19 94 ARG A C 1
ATOM 725 O O . ARG A 1 94 ? 6.022 -8.786 -0.183 1.00 93.19 94 ARG A O 1
ATOM 732 N N . THR A 1 95 ? 7.766 -7.470 0.317 1.00 94.81 95 THR A N 1
ATOM 733 C CA . THR A 1 95 ? 7.814 -6.815 -1.000 1.00 94.81 95 THR A CA 1
ATOM 734 C C . THR A 1 95 ? 8.353 -7.781 -2.046 1.00 94.81 95 THR A C 1
ATOM 736 O O . THR A 1 95 ? 7.746 -7.930 -3.104 1.00 94.81 95 THR A O 1
ATOM 739 N N . THR A 1 96 ? 9.396 -8.537 -1.693 1.00 95.88 96 THR A N 1
ATOM 740 C CA . THR A 1 96 ? 9.978 -9.583 -2.543 1.00 95.88 96 THR A CA 1
ATOM 741 C C . THR A 1 96 ? 8.956 -10.677 -2.862 1.00 95.88 96 THR A C 1
ATOM 743 O O . THR A 1 96 ? 8.810 -11.067 -4.019 1.00 95.88 96 THR A O 1
ATOM 746 N N . LYS A 1 97 ? 8.190 -11.146 -1.869 1.00 96.56 97 LYS A N 1
ATOM 747 C CA . LYS A 1 97 ? 7.134 -12.150 -2.072 1.00 96.56 97 LYS A CA 1
ATOM 748 C C . LYS A 1 97 ? 5.967 -11.621 -2.900 1.00 96.56 97 LYS A C 1
ATOM 750 O O . LYS A 1 97 ? 5.465 -12.349 -3.752 1.00 96.56 97 LYS A O 1
ATOM 755 N N . SER A 1 98 ? 5.565 -10.364 -2.712 1.00 97.44 98 SER A N 1
ATOM 756 C CA . SER A 1 98 ? 4.565 -9.733 -3.582 1.00 97.44 98 SER A CA 1
ATOM 757 C C . SER A 1 98 ? 5.059 -9.653 -5.029 1.00 97.44 98 SER A C 1
ATOM 759 O O . SER A 1 98 ? 4.319 -9.995 -5.948 1.00 97.44 98 SER A O 1
ATOM 761 N N . ALA A 1 99 ? 6.328 -9.292 -5.239 1.00 97.44 99 ALA A N 1
ATOM 762 C CA . ALA A 1 9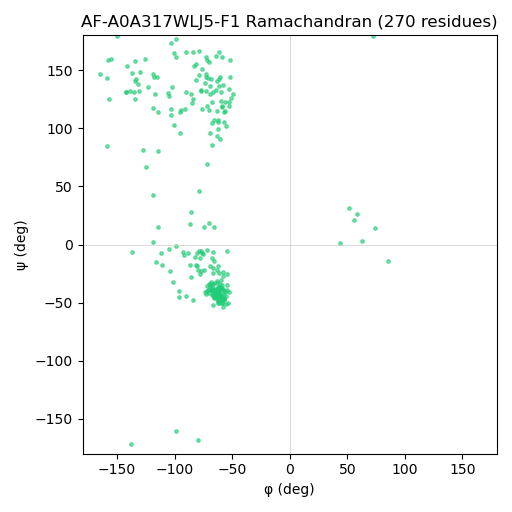9 ? 6.940 -9.280 -6.563 1.00 97.44 99 ALA A CA 1
ATOM 763 C C . ALA A 1 99 ? 6.954 -10.682 -7.199 1.00 97.44 99 ALA A C 1
ATOM 765 O O . ALA A 1 99 ? 6.568 -10.841 -8.354 1.00 97.44 99 ALA A O 1
ATOM 766 N N . GLN A 1 100 ? 7.309 -11.720 -6.436 1.00 96.62 100 GLN A N 1
ATOM 767 C CA . GLN A 1 100 ? 7.264 -13.117 -6.891 1.00 96.62 100 GLN A CA 1
ATOM 768 C C . GLN A 1 100 ? 5.845 -13.586 -7.241 1.00 96.62 100 GLN A C 1
ATOM 770 O O . GLN A 1 100 ? 5.657 -14.266 -8.252 1.00 96.62 100 GLN A O 1
ATOM 775 N N . GLY A 1 101 ? 4.842 -13.206 -6.443 1.00 97.00 101 GLY A N 1
ATOM 776 C CA . GLY A 1 101 ? 3.434 -13.464 -6.751 1.00 97.00 101 GLY A CA 1
ATOM 777 C C . GLY A 1 101 ? 3.038 -12.841 -8.086 1.00 97.00 101 GLY A C 1
ATOM 778 O O . GLY A 1 101 ? 2.540 -13.532 -8.973 1.00 97.00 101 GLY A O 1
ATOM 779 N N . PHE A 1 102 ? 3.357 -11.558 -8.277 1.00 97.50 102 PHE A N 1
ATOM 780 C CA . PHE A 1 102 ? 3.120 -10.863 -9.541 1.00 97.50 102 PHE A CA 1
ATOM 781 C C . PHE A 1 102 ? 3.808 -11.542 -10.728 1.00 97.50 102 PHE A C 1
ATOM 783 O O . PHE A 1 102 ? 3.147 -11.759 -11.742 1.00 97.50 102 PHE A O 1
ATOM 790 N N . ILE A 1 103 ? 5.088 -11.924 -10.607 1.00 96.94 103 ILE A N 1
ATOM 791 C CA . ILE A 1 103 ? 5.810 -12.666 -11.656 1.00 96.94 103 ILE A CA 1
ATOM 792 C C . ILE A 1 103 ? 5.040 -13.935 -12.013 1.00 96.94 103 ILE A C 1
ATOM 794 O O . ILE A 1 103 ? 4.746 -14.157 -13.184 1.00 96.94 103 ILE A O 1
ATOM 798 N N . SER A 1 104 ? 4.676 -14.729 -11.005 1.00 95.88 104 SER A N 1
ATOM 799 C CA . SER A 1 104 ? 3.990 -16.012 -11.191 1.00 95.88 104 SER A CA 1
ATOM 800 C C . SER A 1 104 ? 2.677 -15.844 -11.962 1.00 95.88 104 SER A C 1
ATOM 802 O O . SER A 1 104 ? 2.386 -16.606 -12.885 1.00 95.88 104 SER A O 1
ATOM 804 N N . GLY A 1 105 ? 1.903 -14.806 -11.629 1.00 95.50 105 GLY A N 1
ATOM 805 C CA . GLY A 1 105 ? 0.659 -14.478 -12.323 1.00 95.50 105 GLY A CA 1
ATOM 806 C C . GLY A 1 105 ? 0.861 -13.903 -13.727 1.00 95.50 105 GLY A C 1
ATOM 807 O O . GLY A 1 105 ? 0.121 -14.252 -14.644 1.00 95.50 105 GLY A O 1
ATOM 808 N N . TYR A 1 106 ? 1.865 -13.044 -13.916 1.00 95.44 106 TYR A N 1
ATOM 809 C CA . TYR A 1 106 ? 2.152 -12.396 -15.199 1.00 95.44 106 TYR A CA 1
ATOM 810 C C . TYR A 1 106 ? 2.703 -13.381 -16.239 1.00 95.44 106 TYR A C 1
ATOM 812 O O . TYR A 1 106 ? 2.309 -13.336 -17.405 1.00 95.44 106 TYR A O 1
ATOM 820 N N . THR A 1 107 ? 3.605 -14.276 -15.827 1.00 93.62 107 THR A N 1
ATOM 821 C CA . THR A 1 107 ? 4.243 -15.271 -16.705 1.00 93.62 107 THR A CA 1
ATOM 822 C C . THR A 1 107 ? 3.454 -16.570 -16.805 1.00 93.62 107 THR A C 1
ATOM 824 O O . THR A 1 107 ? 3.831 -17.450 -17.580 1.00 93.62 107 THR A O 1
ATOM 827 N N . ASN A 1 108 ? 2.393 -16.722 -16.003 1.00 90.50 108 ASN A N 1
ATOM 828 C CA . ASN A 1 108 ? 1.662 -17.975 -15.829 1.00 90.50 108 ASN A CA 1
ATOM 829 C C . ASN A 1 108 ? 2.597 -19.160 -15.491 1.00 90.50 108 ASN A C 1
ATOM 831 O O . ASN A 1 108 ? 2.358 -20.288 -15.916 1.00 90.50 108 ASN A O 1
ATOM 835 N N . ASN A 1 109 ? 3.705 -18.893 -14.786 1.00 84.94 109 ASN A N 1
ATOM 836 C CA . ASN A 1 109 ? 4.794 -19.837 -14.493 1.00 84.94 109 ASN A CA 1
ATOM 837 C C . ASN A 1 109 ? 5.453 -20.497 -15.722 1.00 84.94 109 ASN A C 1
ATOM 839 O O . ASN A 1 109 ? 6.077 -21.550 -15.599 1.00 84.94 109 ASN A O 1
ATOM 843 N N . GLN A 1 110 ? 5.325 -19.901 -16.908 1.00 83.69 110 GLN A N 1
ATOM 844 C CA . GLN A 1 110 ? 5.851 -20.469 -18.155 1.00 83.69 110 GLN A CA 1
ATOM 845 C C . GLN A 1 110 ? 7.156 -19.816 -18.604 1.00 83.69 110 GLN A C 1
ATOM 847 O O . GLN A 1 110 ? 7.996 -20.475 -19.213 1.00 83.69 110 GLN A O 1
ATOM 852 N N . THR A 1 111 ? 7.337 -18.527 -18.317 1.00 85.88 111 THR A N 1
ATOM 853 C CA . THR A 1 111 ? 8.513 -17.762 -18.742 1.00 85.88 111 THR A CA 1
ATOM 854 C C . THR A 1 111 ? 9.305 -17.257 -17.549 1.00 85.88 111 THR A C 1
ATOM 856 O O . THR A 1 111 ? 8.735 -16.859 -16.532 1.00 85.88 111 THR A O 1
ATOM 859 N N . HIS A 1 112 ? 10.628 -17.236 -17.691 1.00 89.12 112 HIS A N 1
ATOM 860 C CA . HIS A 1 112 ? 11.501 -16.608 -16.710 1.00 89.12 112 HIS A CA 1
ATOM 861 C C . HIS A 1 112 ? 11.357 -15.081 -16.755 1.00 89.12 112 HIS A C 1
ATOM 863 O O . HIS A 1 112 ? 11.187 -14.501 -17.827 1.00 89.12 112 HIS A O 1
ATOM 869 N N . MET A 1 113 ? 11.428 -14.449 -15.588 1.00 93.25 113 MET A N 1
ATOM 870 C CA . MET A 1 113 ? 11.458 -13.002 -15.414 1.00 93.25 113 MET A CA 1
ATOM 871 C C . MET A 1 113 ? 12.416 -12.696 -14.269 1.00 93.25 113 MET A C 1
ATOM 873 O O . MET A 1 113 ? 12.312 -13.304 -13.201 1.00 93.25 113 MET A O 1
ATOM 877 N N . ASP A 1 114 ? 13.329 -11.759 -14.494 1.00 95.06 114 ASP A N 1
ATOM 878 C CA . ASP A 1 114 ? 14.344 -11.406 -13.513 1.00 95.06 114 ASP A CA 1
ATOM 879 C C . ASP A 1 114 ? 13.737 -10.528 -12.413 1.00 95.06 114 ASP A C 1
ATOM 881 O O . ASP A 1 114 ? 13.071 -9.522 -12.684 1.00 95.06 114 ASP A O 1
ATOM 885 N N . LEU A 1 115 ? 14.016 -10.883 -11.159 1.00 96.75 115 LEU A N 1
ATOM 886 C CA . LEU A 1 115 ? 13.689 -10.070 -9.992 1.00 96.75 115 LEU A CA 1
ATOM 887 C C . LEU A 1 115 ? 14.948 -9.370 -9.483 1.00 96.75 115 LEU A C 1
ATOM 889 O O . LEU A 1 115 ? 15.854 -10.008 -8.947 1.00 96.75 115 LEU A O 1
ATOM 893 N N . ILE A 1 116 ? 14.989 -8.049 -9.626 1.00 96.81 116 ILE A N 1
ATOM 894 C CA . ILE A 1 116 ? 16.104 -7.217 -9.184 1.00 96.81 116 ILE A CA 1
ATOM 895 C C . ILE A 1 116 ? 15.806 -6.648 -7.797 1.00 96.81 116 ILE A C 1
ATOM 897 O O . ILE A 1 116 ? 14.908 -5.821 -7.623 1.00 96.81 116 ILE A O 1
ATOM 901 N N . SER A 1 117 ? 16.593 -7.066 -6.808 1.00 95.50 117 SER A N 1
ATOM 902 C CA . SER A 1 117 ? 16.477 -6.570 -5.435 1.00 95.50 117 SER A CA 1
ATOM 903 C C . SER A 1 117 ? 17.239 -5.261 -5.245 1.00 95.50 117 SER A C 1
ATOM 905 O O . SER A 1 117 ? 18.444 -5.187 -5.484 1.00 95.50 117 SER A O 1
ATOM 907 N N . VAL A 1 118 ? 16.544 -4.235 -4.764 1.00 94.12 118 VAL A N 1
ATOM 908 C CA . VAL A 1 118 ? 17.097 -2.922 -4.424 1.00 94.12 118 VAL A CA 1
ATOM 909 C C . VAL A 1 118 ? 17.235 -2.828 -2.900 1.00 94.12 118 VAL A C 1
ATOM 911 O O . VAL A 1 118 ? 16.217 -2.894 -2.204 1.00 94.12 118 VAL A O 1
ATOM 914 N N . PRO A 1 119 ? 18.461 -2.691 -2.358 1.00 91.56 119 PRO A N 1
ATOM 915 C CA . PRO A 1 119 ? 18.684 -2.631 -0.918 1.00 91.56 119 PRO A CA 1
ATOM 916 C C . PRO A 1 119 ? 17.932 -1.489 -0.239 1.00 91.56 119 PRO A C 1
ATOM 918 O O . PRO A 1 119 ? 17.926 -0.353 -0.716 1.00 91.56 119 PRO A O 1
ATOM 921 N N . GLU A 1 120 ? 17.346 -1.787 0.915 1.00 85.31 120 GLU A N 1
ATOM 922 C CA . GLU A 1 120 ? 16.736 -0.781 1.776 1.00 85.31 120 GLU A CA 1
ATOM 923 C C . GLU A 1 120 ? 17.796 -0.143 2.676 1.00 85.31 120 GLU A C 1
ATOM 925 O O . GLU A 1 120 ? 18.473 -0.820 3.450 1.00 85.31 120 GLU A O 1
ATOM 930 N N . ILE A 1 121 ? 17.934 1.180 2.585 1.00 73.06 121 ILE A N 1
ATOM 931 C CA . ILE A 1 121 ? 18.713 1.950 3.554 1.00 73.06 121 ILE A CA 1
ATOM 932 C C . ILE A 1 121 ? 17.772 2.273 4.719 1.00 73.06 121 ILE A C 1
ATOM 934 O O . ILE A 1 121 ? 16.681 2.794 4.466 1.00 73.06 121 ILE A O 1
ATOM 938 N N . PRO A 1 122 ? 18.160 2.003 5.981 1.00 61.09 122 PRO A N 1
ATOM 939 C CA . PRO A 1 122 ? 17.354 2.372 7.134 1.00 61.09 122 PRO A CA 1
ATOM 940 C C . PRO A 1 122 ? 17.003 3.855 7.063 1.00 61.09 122 PRO A C 1
ATOM 942 O O . PRO A 1 122 ? 17.885 4.713 6.971 1.00 61.09 122 PRO A O 1
ATOM 945 N N . ALA A 1 123 ? 15.710 4.168 7.080 1.00 58.16 123 ALA A N 1
ATOM 946 C CA . ALA A 1 123 ? 15.277 5.549 7.072 1.00 58.16 123 ALA A CA 1
ATOM 947 C C . ALA A 1 123 ? 15.776 6.229 8.358 1.00 58.16 123 ALA A C 1
ATOM 949 O O . ALA A 1 123 ? 15.301 5.938 9.449 1.00 58.16 123 ALA A O 1
ATOM 950 N N . THR A 1 124 ? 16.677 7.205 8.232 1.00 44.38 124 THR A N 1
ATOM 951 C CA . THR A 1 124 ? 16.998 8.172 9.301 1.00 44.38 124 THR A CA 1
ATOM 952 C C . THR A 1 124 ? 15.889 9.218 9.474 1.00 44.38 124 THR A C 1
ATOM 954 O O . THR A 1 124 ? 16.091 10.271 10.080 1.00 44.38 124 THR A O 1
ATOM 957 N N . ALA A 1 125 ? 14.704 8.958 8.910 1.00 50.41 125 ALA A N 1
ATOM 958 C CA . ALA A 1 125 ? 13.571 9.856 8.957 1.00 50.41 125 ALA A CA 1
ATOM 959 C C . ALA A 1 125 ? 13.093 9.982 10.404 1.00 50.41 125 ALA A C 1
ATOM 961 O O . ALA A 1 125 ? 12.494 9.064 10.958 1.00 50.41 125 ALA A O 1
ATOM 962 N N . VAL A 1 126 ? 13.362 11.146 10.998 1.00 46.88 126 VAL A N 1
ATOM 963 C CA . VAL A 1 126 ? 12.791 11.547 12.281 1.00 46.88 126 VAL A CA 1
ATOM 964 C C . VAL A 1 126 ? 11.272 11.407 12.167 1.00 46.88 126 VAL A C 1
ATOM 966 O O . VAL A 1 126 ? 10.687 12.068 11.300 1.00 46.88 126 VAL A O 1
ATOM 969 N N . PRO A 1 127 ? 10.624 10.557 12.983 1.00 51.19 127 PRO A N 1
ATOM 970 C CA . PRO A 1 127 ? 9.176 10.478 12.984 1.00 51.19 127 PRO A CA 1
ATOM 971 C C . PRO A 1 127 ? 8.631 11.861 13.334 1.00 51.19 127 PRO A C 1
ATOM 973 O O . PRO A 1 127 ? 8.907 12.414 14.401 1.00 51.19 127 PRO A O 1
ATOM 976 N N . THR A 1 128 ? 7.878 12.454 12.416 1.00 51.44 128 THR A N 1
ATOM 977 C CA . THR A 1 128 ? 7.068 13.628 12.720 1.00 51.44 128 THR A CA 1
ATOM 978 C C . THR A 1 128 ? 6.090 13.241 13.820 1.00 51.44 128 THR A C 1
ATOM 980 O O . THR A 1 128 ? 5.461 12.188 13.755 1.00 51.44 128 THR A O 1
ATOM 983 N N . LYS A 1 129 ? 5.990 14.060 14.872 1.00 50.78 129 LYS A N 1
ATOM 984 C CA . LYS A 1 129 ? 5.062 13.820 15.980 1.00 50.78 129 LYS A CA 1
ATOM 985 C C . LYS A 1 129 ? 3.632 13.862 15.439 1.00 50.78 129 LYS A C 1
ATOM 987 O O . LYS A 1 129 ? 3.078 14.939 15.234 1.00 50.78 129 LYS A O 1
ATOM 992 N N . ILE A 1 130 ? 3.057 12.690 15.199 1.00 54.78 130 ILE A N 1
ATOM 993 C CA . ILE A 1 130 ? 1.674 12.541 14.752 1.00 54.78 130 ILE A CA 1
ATOM 994 C C . ILE A 1 130 ? 0.766 12.948 15.923 1.00 54.78 130 ILE A C 1
ATOM 996 O O . ILE A 1 130 ? 1.032 12.550 17.065 1.00 54.78 130 ILE A O 1
ATOM 1000 N N . PRO A 1 131 ? -0.306 13.726 15.697 1.00 52.47 131 PRO A N 1
ATOM 1001 C CA . PRO A 1 131 ? -1.332 13.915 16.708 1.00 52.47 131 PRO A CA 1
ATOM 1002 C C . PRO A 1 131 ? -1.899 12.549 17.101 1.00 52.47 131 PRO A C 1
ATOM 1004 O O . PRO A 1 131 ? -2.518 11.874 16.284 1.00 52.47 131 PRO A O 1
ATOM 1007 N N . SER A 1 132 ? -1.679 12.124 18.347 1.00 55.09 132 SER A N 1
ATOM 1008 C CA . SER A 1 132 ? -2.302 10.911 18.869 1.00 55.09 132 SER A CA 1
ATOM 1009 C C . SER A 1 132 ? -3.812 11.052 18.725 1.00 55.09 132 SER A C 1
ATOM 1011 O O . SER A 1 132 ? -4.395 12.018 19.233 1.00 55.09 132 SER A O 1
ATOM 1013 N N . GLN A 1 133 ? -4.438 10.113 18.019 1.00 63.06 133 GLN A N 1
ATOM 1014 C CA . GLN A 1 133 ? -5.881 10.095 17.882 1.00 63.06 133 GLN A CA 1
ATOM 1015 C C . GLN A 1 133 ? -6.488 10.006 19.282 1.00 63.06 133 GLN A C 1
ATOM 1017 O O . GLN A 1 133 ? -6.198 9.089 20.050 1.00 63.06 133 GLN A O 1
ATOM 1022 N N . LYS A 1 134 ? -7.273 11.016 19.657 1.00 73.25 134 LYS A N 1
ATOM 1023 C CA . LYS A 1 134 ? -8.000 11.006 20.923 1.00 73.25 134 LYS A CA 1
ATOM 1024 C C . LYS A 1 134 ? -9.370 10.386 20.663 1.00 73.25 134 LYS A C 1
ATOM 1026 O O . LYS A 1 134 ? -10.136 10.976 19.898 1.00 73.25 134 LYS A O 1
ATOM 1031 N N . PRO A 1 135 ? -9.685 9.230 21.272 1.00 79.50 135 PRO A N 1
ATOM 1032 C CA . PRO A 1 135 ? -11.023 8.668 21.236 1.00 79.50 135 PRO A CA 1
ATOM 1033 C C . PRO A 1 135 ? -12.054 9.704 21.678 1.00 79.50 135 PRO A C 1
ATOM 1035 O O . PRO A 1 135 ? -11.795 10.525 22.564 1.00 79.50 135 PRO A O 1
ATOM 1038 N N . THR A 1 136 ? -13.233 9.670 21.065 1.00 82.56 136 THR A N 1
ATOM 1039 C CA . THR A 1 136 ? -14.307 10.583 21.449 1.00 82.56 136 THR A CA 1
ATOM 1040 C C . THR A 1 136 ? -14.891 10.160 22.806 1.00 82.56 136 THR A C 1
ATOM 1042 O O . THR A 1 136 ? -14.969 8.962 23.098 1.00 82.56 136 THR A O 1
ATOM 1045 N N . PRO A 1 137 ? -15.340 11.104 23.656 1.00 85.75 137 PRO A N 1
ATOM 1046 C CA . PRO A 1 137 ? -15.974 10.751 24.927 1.00 85.75 137 PRO A CA 1
ATOM 1047 C C . PRO A 1 137 ? -17.166 9.777 24.797 1.00 85.75 137 PRO A C 1
ATOM 1049 O O . PRO A 1 137 ? -17.261 8.865 25.623 1.00 85.75 137 PRO A O 1
ATOM 1052 N N . PRO A 1 138 ? -18.045 9.885 23.772 1.00 89.38 138 PRO A N 1
ATOM 1053 C CA . PRO A 1 138 ? -19.114 8.908 23.554 1.00 89.38 138 PRO A CA 1
ATOM 1054 C C . PRO A 1 138 ? -18.606 7.487 23.277 1.00 89.38 138 PRO A C 1
ATOM 1056 O O . PRO A 1 138 ? -19.167 6.537 23.823 1.00 89.38 138 PRO A O 1
ATOM 1059 N N . LEU A 1 139 ? -17.529 7.335 22.494 1.00 90.31 139 LEU A N 1
ATOM 1060 C CA . LEU A 1 139 ? -16.924 6.032 22.203 1.00 90.31 139 LEU A CA 1
ATOM 1061 C C . LEU A 1 139 ? -16.398 5.374 23.482 1.00 90.31 139 LEU A C 1
ATOM 1063 O O . LEU A 1 139 ? -16.753 4.236 23.779 1.00 90.31 139 LEU A O 1
ATOM 1067 N N . ILE A 1 140 ? -15.608 6.110 24.271 1.00 88.44 140 ILE A N 1
ATOM 1068 C CA . ILE A 1 140 ? -15.064 5.616 25.546 1.00 88.44 140 ILE A CA 1
ATOM 1069 C C . ILE A 1 140 ? -16.187 5.211 26.497 1.00 88.44 140 ILE A C 1
ATOM 1071 O O . ILE A 1 140 ? -16.148 4.134 27.081 1.00 88.44 140 ILE A O 1
ATOM 1075 N N . THR A 1 141 ? -17.220 6.047 26.617 1.00 89.62 141 THR A N 1
ATOM 1076 C CA . THR A 1 141 ? -18.371 5.760 27.482 1.00 89.62 141 THR A CA 1
ATOM 1077 C C . THR A 1 141 ? -19.065 4.462 27.066 1.00 89.62 141 THR A C 1
ATOM 1079 O O . THR A 1 141 ? -19.383 3.631 27.916 1.00 89.62 141 THR A O 1
ATOM 1082 N N . ARG A 1 142 ? -19.261 4.252 25.758 1.00 90.56 142 ARG A N 1
ATOM 1083 C CA . ARG A 1 142 ? -19.881 3.038 25.219 1.00 90.56 142 ARG A CA 1
ATOM 1084 C C . ARG A 1 142 ? -19.016 1.802 25.457 1.00 90.56 142 ARG A C 1
ATOM 1086 O O . ARG A 1 142 ? -19.539 0.798 25.928 1.00 90.56 142 ARG A O 1
ATOM 1093 N N . LEU A 1 143 ? -17.711 1.872 25.193 1.00 90.19 143 LEU A N 1
ATOM 1094 C CA . LEU A 1 143 ? -16.787 0.760 25.438 1.00 90.19 143 LEU A CA 1
ATOM 1095 C C . LEU A 1 143 ? -16.696 0.407 26.929 1.00 90.19 143 LEU A C 1
ATOM 1097 O O . LEU A 1 143 ? -16.802 -0.766 27.279 1.00 90.19 143 LEU A O 1
ATOM 1101 N N . ASN A 1 144 ? -16.615 1.407 27.810 1.00 87.56 144 ASN A N 1
ATOM 1102 C CA . ASN A 1 144 ? -16.629 1.204 29.260 1.00 87.56 144 ASN A CA 1
ATOM 1103 C C . ASN A 1 144 ? -17.951 0.588 29.743 1.00 87.56 144 ASN A C 1
ATOM 1105 O O . ASN A 1 144 ? -17.954 -0.196 30.682 1.00 87.56 144 ASN A O 1
ATOM 1109 N N . HIS A 1 145 ? -19.087 0.891 29.111 1.00 87.81 145 HIS A N 1
ATOM 1110 C CA . HIS A 1 145 ? -20.347 0.221 29.445 1.00 87.81 145 HIS A CA 1
ATOM 1111 C C . HIS A 1 145 ? -20.337 -1.269 29.053 1.00 87.81 145 HIS A C 1
ATOM 1113 O O . HIS A 1 145 ? -20.916 -2.100 29.756 1.00 87.81 145 HIS A O 1
ATOM 1119 N N . LEU A 1 146 ? -19.682 -1.613 27.938 1.00 85.44 146 LEU A N 1
ATOM 1120 C CA . LEU A 1 146 ? -19.551 -2.996 27.473 1.00 85.44 146 LEU A CA 1
ATOM 1121 C C . LEU A 1 146 ? -18.550 -3.789 28.333 1.00 85.44 146 LEU A C 1
ATOM 1123 O O . LEU A 1 146 ? -18.841 -4.927 28.691 1.00 85.44 146 LEU A O 1
ATOM 1127 N N . ALA A 1 147 ? -17.420 -3.184 28.718 1.00 87.81 147 ALA A N 1
ATOM 1128 C CA . ALA A 1 147 ? -16.420 -3.767 29.619 1.00 87.81 147 ALA A CA 1
ATOM 1129 C C . ALA A 1 147 ? -16.082 -2.822 30.792 1.00 87.81 147 ALA A C 1
ATOM 1131 O O . ALA A 1 147 ? -15.042 -2.165 30.776 1.00 87.81 147 ALA A O 1
ATOM 1132 N N . PRO A 1 148 ? -16.912 -2.791 31.854 1.00 86.69 148 PRO A N 1
ATOM 1133 C CA . PRO A 1 148 ? -16.754 -1.851 32.973 1.00 86.69 148 PRO A CA 1
ATOM 1134 C C . PRO A 1 148 ? -15.466 -2.013 33.780 1.00 86.69 148 PRO A C 1
ATOM 1136 O O . PRO A 1 148 ? -15.051 -1.095 34.480 1.00 86.69 148 PRO A O 1
ATOM 1139 N N . THR A 1 149 ? -14.852 -3.193 33.719 1.00 88.81 149 THR A N 1
ATOM 1140 C CA . THR A 1 149 ? -13.628 -3.530 34.454 1.00 88.81 149 THR A CA 1
ATOM 1141 C C . THR A 1 149 ? -12.356 -3.281 33.647 1.00 88.81 149 THR A C 1
ATOM 1143 O O . THR A 1 149 ? -11.263 -3.416 34.196 1.00 88.81 149 THR A O 1
ATOM 1146 N N . PHE A 1 150 ? -12.474 -2.927 32.364 1.00 87.00 150 PHE A N 1
ATOM 1147 C CA . PHE A 1 150 ? -11.340 -2.664 31.486 1.00 87.00 150 PHE A CA 1
ATOM 1148 C C . PHE A 1 150 ? -11.189 -1.161 31.247 1.00 87.00 150 PHE A C 1
ATOM 1150 O O . PHE A 1 150 ? -12.145 -0.476 30.894 1.00 87.00 150 PHE A O 1
ATOM 1157 N N . ASN A 1 151 ? -9.975 -0.645 31.428 1.00 88.38 151 ASN A N 1
ATOM 1158 C CA . ASN A 1 151 ? -9.673 0.760 31.186 1.00 88.38 151 ASN A CA 1
ATOM 1159 C C . ASN A 1 151 ? -9.101 0.935 29.775 1.00 88.38 151 ASN A C 1
ATOM 1161 O O . ASN A 1 151 ? -7.901 0.755 29.576 1.00 88.38 151 ASN A O 1
ATOM 1165 N N . PHE A 1 152 ? -9.954 1.282 28.810 1.00 88.50 152 PHE A N 1
ATOM 1166 C CA . PHE A 1 152 ? -9.530 1.477 27.424 1.00 88.50 152 PHE A CA 1
ATOM 1167 C C . PHE A 1 152 ? -8.627 2.702 27.268 1.00 88.50 152 PHE A C 1
ATOM 1169 O O . PHE A 1 152 ? -9.027 3.835 27.547 1.00 88.50 152 PHE A O 1
ATOM 1176 N N . THR A 1 153 ? -7.424 2.485 26.744 1.00 88.50 153 THR A N 1
ATOM 1177 C CA . THR A 1 153 ? -6.535 3.558 26.294 1.00 88.50 153 THR A CA 1
ATOM 1178 C C . THR A 1 153 ? -6.773 3.901 24.821 1.00 88.50 153 THR A C 1
ATOM 1180 O O . THR A 1 153 ? -7.386 3.141 24.070 1.00 88.50 153 THR A O 1
ATOM 1183 N N . SER A 1 154 ? -6.250 5.046 24.365 1.00 86.38 154 SER A N 1
ATOM 1184 C CA . SER A 1 154 ? -6.277 5.389 22.937 1.00 86.38 154 SER A CA 1
ATOM 1185 C C . SER A 1 154 ? -5.596 4.328 22.072 1.00 86.38 154 SER A C 1
ATOM 1187 O O . SER A 1 154 ? -6.110 4.007 21.008 1.00 86.38 154 SER A O 1
ATOM 1189 N N . SER A 1 155 ? -4.470 3.770 22.533 1.00 86.31 155 SER A N 1
ATOM 1190 C CA . SER A 1 155 ? -3.748 2.717 21.812 1.00 86.31 155 SER A CA 1
ATOM 1191 C C . SER A 1 155 ? -4.556 1.433 21.707 1.00 86.31 155 SER A C 1
ATOM 1193 O O . SER A 1 155 ? -4.540 0.819 20.647 1.00 86.31 155 SER A O 1
ATOM 1195 N N . ASP A 1 156 ? -5.303 1.057 22.749 1.00 88.25 156 ASP A N 1
ATOM 1196 C CA . ASP A 1 156 ? -6.158 -0.134 22.690 1.00 88.25 156 ASP A CA 1
ATOM 1197 C C . ASP A 1 156 ? -7.242 0.039 21.626 1.00 88.25 156 ASP A C 1
ATOM 1199 O O . ASP A 1 156 ? -7.487 -0.856 20.827 1.00 88.25 156 ASP A O 1
ATOM 1203 N N . ILE A 1 157 ? -7.854 1.222 21.565 1.00 89.62 157 ILE A N 1
ATOM 1204 C CA . ILE A 1 157 ? -8.916 1.520 20.600 1.00 89.62 157 ILE A CA 1
ATOM 1205 C C . ILE A 1 157 ? -8.371 1.554 19.174 1.00 89.62 157 ILE A C 1
ATOM 1207 O O . ILE A 1 157 ? -8.979 0.970 18.280 1.00 89.62 157 ILE A O 1
ATOM 1211 N N . THR A 1 158 ? -7.216 2.186 18.956 1.00 88.88 158 THR A N 1
ATOM 1212 C CA . THR A 1 158 ? -6.521 2.143 17.664 1.00 88.88 158 THR A CA 1
ATOM 1213 C C . THR A 1 158 ? -6.194 0.702 17.268 1.00 88.88 158 THR A C 1
ATOM 1215 O O . THR A 1 158 ? -6.507 0.305 16.150 1.00 88.88 158 THR A O 1
ATOM 1218 N N . ALA A 1 159 ? -5.666 -0.110 18.187 1.00 89.00 159 ALA A N 1
ATOM 1219 C CA . ALA A 1 159 ? -5.375 -1.517 17.927 1.00 89.00 159 ALA A CA 1
ATOM 1220 C C . ALA A 1 159 ? -6.642 -2.321 17.594 1.00 89.00 159 ALA A C 1
ATOM 1222 O O . ALA A 1 159 ? -6.601 -3.188 16.729 1.00 89.00 159 ALA A O 1
ATOM 1223 N N . MET A 1 160 ? -7.785 -2.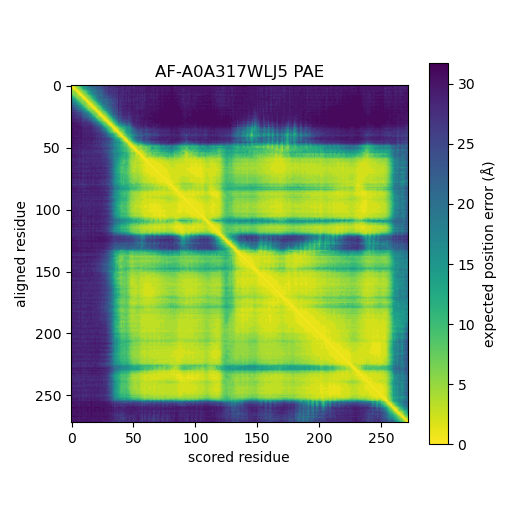023 18.220 1.00 90.56 160 MET A N 1
ATOM 1224 C CA . MET A 1 160 ? -9.070 -2.647 17.880 1.00 90.56 160 MET A CA 1
ATOM 1225 C C . MET A 1 160 ? -9.518 -2.303 16.451 1.00 90.56 160 MET A C 1
ATOM 1227 O O . MET A 1 160 ? -9.975 -3.192 15.735 1.00 90.56 160 MET A O 1
ATOM 1231 N N . PHE A 1 161 ? -9.364 -1.047 16.013 1.00 91.69 161 PHE A N 1
ATOM 1232 C CA . PHE A 1 161 ? -9.626 -0.664 14.620 1.00 91.69 161 PHE A CA 1
ATOM 1233 C C . PHE A 1 161 ? -8.673 -1.373 13.648 1.00 91.69 161 PHE A C 1
ATOM 1235 O O . PHE A 1 161 ? -9.109 -1.910 12.633 1.00 91.69 161 PHE A O 1
ATOM 1242 N N . GLU A 1 162 ? -7.379 -1.424 13.960 1.00 91.31 162 GLU A N 1
ATOM 1243 C CA . GLU A 1 162 ? -6.383 -2.093 13.117 1.00 91.31 162 GLU A CA 1
ATOM 1244 C C . GLU A 1 162 ? -6.607 -3.610 13.038 1.00 91.31 162 GLU A C 1
ATOM 1246 O O . GLU A 1 162 ? -6.482 -4.203 11.963 1.00 91.31 162 GLU A O 1
ATOM 1251 N N . LEU A 1 163 ? -6.994 -4.241 14.152 1.00 89.81 163 LEU A N 1
ATOM 1252 C CA . LEU A 1 163 ? -7.286 -5.673 14.216 1.00 89.81 163 LEU A CA 1
ATOM 1253 C C . LEU A 1 163 ? -8.396 -6.079 13.255 1.00 89.81 163 LEU A C 1
ATOM 1255 O O . LEU A 1 163 ? -8.289 -7.149 12.669 1.00 89.81 163 LEU A O 1
ATOM 1259 N N . CYS A 1 164 ? -9.402 -5.232 13.027 1.00 91.38 164 CYS A N 1
ATOM 1260 C CA . CYS A 1 164 ? -10.412 -5.497 12.003 1.00 91.38 164 CYS A CA 1
ATOM 1261 C C . CYS A 1 164 ? -9.772 -5.771 10.631 1.00 91.38 164 CYS A C 1
ATOM 1263 O O . CYS A 1 164 ? -10.063 -6.794 10.007 1.00 91.38 164 CYS A O 1
ATOM 1265 N N . GLY A 1 165 ? -8.865 -4.900 10.179 1.00 90.06 165 GLY A N 1
ATOM 1266 C CA . GLY A 1 165 ? -8.194 -5.049 8.888 1.00 90.06 165 GLY A CA 1
ATOM 1267 C C . GLY A 1 165 ? -7.277 -6.271 8.852 1.00 90.06 165 GLY A C 1
ATOM 1268 O O . GLY A 1 165 ? -7.409 -7.119 7.968 1.00 90.06 165 GLY A O 1
ATOM 1269 N N . TYR A 1 166 ? -6.385 -6.394 9.841 1.00 90.50 166 TYR A N 1
ATOM 1270 C CA . TYR A 1 166 ? -5.421 -7.496 9.899 1.00 90.50 166 TYR A CA 1
ATOM 1271 C C . TYR A 1 166 ? -6.103 -8.860 10.025 1.00 90.50 166 TYR A C 1
ATOM 1273 O O . TYR A 1 166 ? -5.796 -9.786 9.275 1.00 90.50 166 TYR A O 1
ATOM 1281 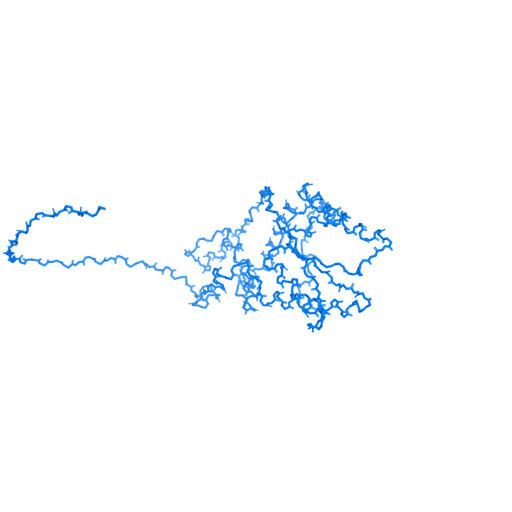N N . GLU A 1 167 ? -7.051 -9.004 10.947 1.00 88.75 167 GLU A N 1
ATOM 1282 C CA . GLU A 1 167 ? -7.725 -10.277 11.173 1.00 88.75 167 GLU A CA 1
ATOM 1283 C C . GLU A 1 167 ? -8.586 -10.675 9.970 1.00 88.75 167 GLU A C 1
ATOM 1285 O O . GLU A 1 167 ? -8.610 -11.851 9.616 1.00 88.75 167 GLU A O 1
ATOM 1290 N N . THR A 1 168 ? -9.197 -9.719 9.263 1.00 90.38 168 THR A N 1
ATOM 1291 C CA . THR A 1 168 ? -9.966 -10.022 8.046 1.00 90.38 168 THR A CA 1
ATOM 1292 C C . THR A 1 168 ? -9.090 -10.628 6.950 1.00 90.38 168 THR A C 1
ATOM 1294 O O . THR A 1 168 ? -9.489 -11.615 6.337 1.00 90.38 168 THR A O 1
ATOM 1297 N N . VAL A 1 169 ? -7.869 -10.130 6.733 1.00 89.94 169 VAL A N 1
ATOM 1298 C CA . VAL A 1 169 ? -6.966 -10.698 5.708 1.00 89.94 169 VAL A CA 1
ATOM 1299 C C . VAL A 1 169 ? -6.265 -11.992 6.145 1.00 89.94 169 VAL A C 1
ATOM 1301 O O . VAL A 1 169 ? -5.666 -12.674 5.313 1.00 89.94 169 VAL A O 1
ATOM 1304 N N . ILE A 1 170 ? -6.329 -12.344 7.434 1.00 88.00 170 ILE A N 1
ATOM 1305 C CA . ILE A 1 170 ? -5.762 -13.586 7.985 1.00 88.00 170 ILE A CA 1
ATOM 1306 C C . ILE A 1 170 ? -6.827 -14.687 8.100 1.00 88.00 170 ILE A C 1
ATOM 1308 O O . ILE A 1 170 ? -6.570 -15.833 7.739 1.00 88.00 170 ILE A O 1
ATOM 1312 N N . ARG A 1 171 ? -8.017 -14.354 8.613 1.00 86.56 171 ARG A N 1
ATOM 1313 C CA . ARG A 1 171 ? -9.100 -15.292 8.963 1.00 86.56 171 ARG A CA 1
ATOM 1314 C C . ARG A 1 171 ? -10.335 -15.176 8.063 1.00 86.56 171 ARG A C 1
ATOM 1316 O O . ARG A 1 171 ? -11.256 -15.976 8.196 1.00 86.56 171 ARG A O 1
ATOM 1323 N N . GLY A 1 172 ? -10.389 -14.183 7.177 1.00 87.50 172 GLY A N 1
ATOM 1324 C CA . GLY A 1 172 ? -11.528 -13.905 6.292 1.00 87.50 172 GLY A CA 1
ATOM 1325 C C . GLY A 1 172 ? -12.626 -13.035 6.913 1.00 87.50 172 GLY A C 1
ATOM 1326 O O . GLY A 1 172 ? -13.475 -12.522 6.191 1.00 87.50 172 GLY A O 1
ATOM 1327 N N . SER A 1 173 ? -12.626 -12.840 8.235 1.00 87.19 173 SER A N 1
ATOM 1328 C CA . SER A 1 173 ? -13.555 -11.945 8.936 1.00 87.19 173 SER A CA 1
ATOM 1329 C C . SER A 1 173 ? -12.985 -11.523 10.288 1.00 87.19 173 SER A C 1
ATOM 1331 O O . SER A 1 173 ? -12.128 -12.217 10.835 1.00 87.19 173 SER A O 1
ATOM 1333 N N . SER A 1 174 ? -13.480 -10.414 10.840 1.00 86.69 174 SER A N 1
ATOM 1334 C CA . SER A 1 174 ? -13.128 -9.965 12.186 1.00 86.69 174 SER A CA 1
ATOM 1335 C C . SER A 1 174 ? -14.349 -9.433 12.942 1.00 86.69 174 SER A C 1
ATOM 1337 O O . SER A 1 174 ? -15.060 -8.566 12.420 1.00 86.69 174 SER A O 1
ATOM 1339 N N . PRO A 1 175 ? -14.576 -9.863 14.198 1.00 86.69 175 PRO A N 1
ATOM 1340 C CA . PRO A 1 175 ? -15.583 -9.264 15.075 1.00 86.69 175 PRO A CA 1
ATOM 1341 C C . PRO A 1 175 ? -15.350 -7.763 15.308 1.00 86.69 175 PRO A C 1
ATOM 1343 O O . PRO A 1 175 ? -16.306 -7.016 15.525 1.00 86.69 175 PRO A O 1
ATOM 1346 N N . PHE A 1 176 ? -14.099 -7.297 15.216 1.00 89.12 176 PHE A N 1
ATOM 1347 C CA . PHE A 1 176 ? -13.758 -5.885 15.391 1.00 89.12 176 PHE A CA 1
ATOM 1348 C C . PHE A 1 176 ? -14.265 -4.993 14.252 1.00 89.12 176 PHE A C 1
ATOM 1350 O O . PHE A 1 176 ? -14.428 -3.792 14.451 1.00 89.12 176 PHE A O 1
ATOM 1357 N N . CYS A 1 177 ? -14.590 -5.568 13.091 1.00 88.81 177 CYS A N 1
ATOM 1358 C CA . CYS A 1 177 ? -15.216 -4.839 11.986 1.00 88.81 177 CYS A CA 1
ATOM 1359 C C . CYS A 1 177 ? -16.716 -4.579 12.196 1.00 88.81 177 CYS A C 1
ATOM 1361 O O . CYS A 1 177 ? -17.349 -3.919 11.373 1.00 88.81 177 CYS A O 1
ATOM 1363 N N . SER A 1 178 ? -17.321 -5.117 13.260 1.00 87.81 178 SER A N 1
ATOM 1364 C CA . SER A 1 178 ? -18.767 -5.047 13.458 1.00 87.81 178 SER A CA 1
ATOM 1365 C C . SER A 1 178 ? -19.260 -3.605 13.651 1.00 87.81 178 SER A C 1
ATOM 1367 O O . SER A 1 178 ? -18.740 -2.893 14.520 1.00 87.81 178 SER A O 1
ATOM 1369 N N . PRO A 1 179 ? -20.341 -3.186 12.959 1.00 86.44 179 PRO A N 1
ATOM 1370 C CA . PRO A 1 179 ? -20.954 -1.875 13.171 1.00 86.44 179 PRO A CA 1
ATOM 1371 C C . PRO A 1 179 ? -21.581 -1.725 14.569 1.00 86.44 179 PRO A C 1
ATOM 1373 O O . PRO A 1 179 ? -21.892 -0.615 14.998 1.00 86.44 179 PRO A O 1
ATOM 1376 N N . HIS A 1 180 ? -21.758 -2.832 15.303 1.00 85.62 180 HIS A N 1
ATOM 1377 C CA . HIS A 1 180 ? -22.177 -2.816 16.707 1.00 85.62 180 HIS A CA 1
ATOM 1378 C C . HIS A 1 180 ? -21.031 -2.440 17.662 1.00 85.62 180 HIS A C 1
ATOM 1380 O O . HIS A 1 180 ? -21.292 -1.964 18.768 1.00 85.62 180 HIS A O 1
ATOM 1386 N N . LEU A 1 181 ? -19.772 -2.636 17.245 1.00 87.75 181 LEU A N 1
ATOM 1387 C CA . LEU A 1 181 ? -18.593 -2.221 18.006 1.00 87.75 181 LEU A CA 1
ATOM 1388 C C . LEU A 1 181 ? -18.143 -0.810 17.650 1.00 87.75 181 LEU A C 1
ATOM 1390 O O . LEU A 1 181 ? -17.843 -0.034 18.553 1.00 87.75 181 LEU A O 1
ATOM 1394 N N . PHE A 1 182 ? -18.106 -0.468 16.367 1.00 91.25 182 PHE A N 1
ATOM 1395 C CA . PHE A 1 182 ? -17.716 0.858 15.897 1.00 91.25 182 PHE A CA 1
ATOM 1396 C C . PHE A 1 182 ? -18.699 1.342 14.843 1.00 91.25 182 PHE A C 1
ATOM 1398 O O . PHE A 1 182 ? -18.945 0.682 13.838 1.00 91.25 182 PHE A O 1
ATOM 1405 N N . THR A 1 183 ? -19.270 2.515 15.077 1.00 91.31 183 THR A N 1
ATOM 1406 C CA . THR A 1 183 ? -20.204 3.149 14.150 1.00 91.31 183 THR A CA 1
ATOM 1407 C C . THR A 1 183 ? -19.479 3.630 12.887 1.00 91.31 183 THR A C 1
ATOM 1409 O O . THR A 1 183 ? -18.282 3.928 12.940 1.00 91.31 183 THR A O 1
ATOM 1412 N N . PRO A 1 184 ? -20.185 3.807 11.757 1.00 91.62 184 PRO A N 1
ATOM 1413 C CA . PRO A 1 184 ? -19.579 4.334 10.531 1.00 91.62 184 PRO A CA 1
ATOM 1414 C C . PRO A 1 184 ? -18.867 5.686 10.713 1.00 91.62 184 PRO A C 1
ATOM 1416 O O . PRO A 1 184 ? -17.829 5.934 10.111 1.00 91.62 184 PRO A O 1
ATOM 1419 N N . THR A 1 185 ? -19.380 6.563 11.581 1.00 90.44 185 THR A N 1
ATOM 1420 C CA . THR A 1 185 ? -18.749 7.863 11.876 1.00 90.44 185 THR A CA 1
ATOM 1421 C C . THR A 1 185 ? -17.442 7.713 12.662 1.00 90.44 185 THR A C 1
ATOM 1423 O O . THR A 1 185 ? -16.512 8.502 12.484 1.00 90.44 185 THR A O 1
ATOM 1426 N N . GLU A 1 186 ? -17.355 6.713 13.542 1.00 91.44 186 GLU A N 1
ATOM 1427 C CA . GLU A 1 186 ? -16.126 6.400 14.277 1.00 91.44 186 GLU A CA 1
ATOM 1428 C C . GLU A 1 186 ? -15.073 5.796 13.336 1.00 91.44 186 GLU A C 1
ATOM 1430 O O . GLU A 1 186 ? -13.918 6.209 13.400 1.00 91.44 186 GLU A O 1
ATOM 1435 N N . TRP A 1 187 ? -15.480 4.935 12.394 1.00 91.50 187 TRP A N 1
ATOM 1436 C CA . TRP A 1 187 ? -14.622 4.462 11.298 1.00 91.50 187 TRP A CA 1
ATOM 1437 C C . TRP A 1 187 ? -14.097 5.605 10.432 1.00 91.50 187 TRP A C 1
ATOM 1439 O O . TRP A 1 187 ? -12.892 5.717 10.236 1.00 91.50 187 TRP A O 1
ATOM 1449 N N . LEU A 1 188 ? -14.966 6.524 10.010 1.00 90.94 188 LEU A N 1
ATOM 1450 C CA . LEU A 1 188 ? -14.549 7.693 9.233 1.00 90.94 188 LEU A CA 1
ATOM 1451 C C . LEU A 1 188 ? -13.554 8.575 10.001 1.00 90.94 188 LEU A C 1
ATOM 1453 O O . LEU A 1 188 ? -12.642 9.163 9.424 1.00 90.94 188 LEU A O 1
ATOM 1457 N N . SER A 1 189 ? -13.709 8.661 11.323 1.00 88.69 189 SER A N 1
ATOM 1458 C CA . SER A 1 189 ? -12.757 9.372 12.179 1.00 88.69 189 SER A CA 1
ATOM 1459 C C . SER A 1 189 ? -11.408 8.646 12.253 1.00 88.69 189 SER A C 1
ATOM 1461 O O . SER A 1 189 ? -10.367 9.307 12.257 1.00 88.69 189 SER A O 1
ATOM 1463 N N . PHE A 1 190 ? -11.418 7.308 12.302 1.00 89.69 190 PHE A N 1
ATOM 1464 C CA . PHE A 1 190 ? -10.233 6.446 12.216 1.00 89.69 190 PHE A CA 1
ATOM 1465 C C . PHE A 1 190 ? -9.484 6.608 10.891 1.00 89.69 190 PHE A C 1
ATOM 1467 O O . PHE A 1 190 ? -8.283 6.884 10.896 1.00 89.69 190 PHE A O 1
ATOM 1474 N N . GLU A 1 191 ? -10.196 6.524 9.772 1.00 91.12 191 GLU A N 1
ATOM 1475 C CA . GLU A 1 191 ? -9.651 6.724 8.427 1.00 91.12 191 GLU A CA 1
ATOM 1476 C C . GLU A 1 191 ? -9.035 8.116 8.282 1.00 91.12 191 GLU A C 1
ATOM 1478 O O . GLU A 1 191 ? -7.860 8.242 7.946 1.00 91.12 191 GLU A O 1
ATOM 1483 N N . TYR A 1 192 ? -9.767 9.165 8.667 1.00 90.44 192 TYR A N 1
ATOM 1484 C CA . TYR A 1 192 ? -9.269 10.534 8.553 1.00 90.44 192 TYR A CA 1
ATOM 1485 C C . TYR A 1 192 ? -8.026 10.796 9.419 1.00 90.44 192 TYR A C 1
ATOM 1487 O O . TYR A 1 192 ? -7.152 11.580 9.050 1.00 90.44 192 TYR A O 1
ATOM 1495 N N . ALA A 1 193 ? -7.893 10.137 10.573 1.00 86.38 193 ALA A N 1
ATOM 1496 C CA . ALA A 1 193 ? -6.664 10.241 11.357 1.00 86.38 193 ALA A CA 1
ATOM 1497 C C . ALA A 1 193 ? -5.472 9.547 10.683 1.00 86.38 193 ALA A C 1
ATOM 1499 O O . ALA A 1 193 ? -4.357 10.065 10.763 1.00 86.38 193 ALA A O 1
ATOM 1500 N N . ASN A 1 194 ? -5.696 8.423 9.997 1.00 87.81 194 ASN A N 1
ATOM 1501 C CA . ASN A 1 194 ? -4.668 7.793 9.169 1.00 87.81 194 ASN A CA 1
ATOM 1502 C C . ASN A 1 194 ? -4.285 8.695 7.987 1.00 87.81 194 ASN A C 1
ATOM 1504 O O . ASN A 1 194 ? -3.096 8.866 7.720 1.00 87.81 194 ASN A O 1
ATOM 1508 N N . ASP A 1 195 ? -5.254 9.351 7.346 1.00 89.50 195 ASP A N 1
ATOM 1509 C CA . ASP A 1 195 ? -4.985 10.326 6.282 1.00 89.50 195 ASP A CA 1
ATOM 1510 C C . ASP A 1 195 ? -4.102 11.473 6.784 1.00 89.50 195 ASP A C 1
ATOM 1512 O O . ASP A 1 195 ? -3.098 11.810 6.156 1.00 89.50 195 ASP A O 1
ATOM 1516 N N . LEU A 1 196 ? -4.418 12.040 7.955 1.00 88.25 196 LEU A N 1
ATOM 1517 C CA . LEU A 1 196 ? -3.597 13.079 8.583 1.00 88.25 196 LEU A CA 1
ATOM 1518 C C . LEU A 1 196 ? -2.190 12.572 8.920 1.00 88.25 196 LEU A C 1
ATOM 1520 O O . LEU A 1 196 ? -1.210 13.293 8.712 1.00 88.25 196 LEU A O 1
ATOM 1524 N N . MET A 1 197 ? -2.072 11.338 9.415 1.00 87.25 197 MET A N 1
ATOM 1525 C CA . MET A 1 197 ? -0.780 10.705 9.670 1.00 87.25 197 MET A CA 1
ATOM 1526 C C . MET A 1 197 ? 0.060 10.635 8.388 1.00 87.25 197 MET A C 1
ATOM 1528 O O . MET A 1 197 ? 1.192 11.122 8.382 1.00 87.25 197 MET A O 1
ATOM 1532 N N . TYR A 1 198 ? -0.466 10.079 7.294 1.00 88.06 198 TYR A N 1
ATOM 1533 C CA . TYR A 1 198 ? 0.280 9.979 6.035 1.00 88.06 198 TYR A CA 1
ATOM 1534 C C . TYR A 1 198 ? 0.553 11.347 5.414 1.00 88.06 198 TYR A C 1
ATOM 1536 O O . TYR A 1 198 ? 1.661 11.582 4.928 1.00 88.06 198 TYR A O 1
ATOM 1544 N N . PHE A 1 199 ? -0.394 12.284 5.495 1.00 89.81 199 PHE A N 1
ATOM 1545 C CA . PHE A 1 199 ? -0.204 13.653 5.023 1.00 89.81 199 PHE A CA 1
ATOM 1546 C C . PHE A 1 199 ? 1.016 14.311 5.678 1.00 89.81 199 PHE A C 1
ATOM 1548 O O . PHE A 1 199 ? 1.826 14.924 4.981 1.00 89.81 199 PHE A O 1
ATOM 1555 N N . HIS A 1 200 ? 1.186 14.145 6.992 1.00 89.00 200 HIS A N 1
ATOM 1556 C CA . HIS A 1 200 ? 2.300 14.727 7.742 1.00 89.00 200 HIS A CA 1
ATOM 1557 C C . HIS A 1 200 ? 3.578 13.880 7.764 1.00 89.00 200 HIS A C 1
ATOM 1559 O O . HIS A 1 200 ? 4.635 14.433 8.052 1.00 89.00 200 HIS A O 1
ATOM 1565 N N . ASN A 1 201 ? 3.526 12.584 7.449 1.00 86.81 201 ASN A N 1
ATOM 1566 C CA . ASN A 1 201 ? 4.707 11.710 7.471 1.00 86.81 201 ASN A CA 1
ATOM 1567 C C . ASN A 1 201 ? 5.367 11.544 6.094 1.00 86.81 201 ASN A C 1
ATOM 1569 O O . ASN A 1 201 ? 6.597 11.492 5.987 1.00 86.81 201 ASN A O 1
ATOM 1573 N N . THR A 1 202 ? 4.562 11.429 5.040 1.00 90.50 202 THR A N 1
ATOM 1574 C CA . THR A 1 202 ? 5.014 11.088 3.677 1.00 90.50 202 THR A CA 1
ATOM 1575 C C . THR A 1 202 ? 4.342 11.929 2.591 1.00 90.50 202 THR A C 1
ATOM 1577 O O . THR A 1 202 ? 4.714 11.826 1.427 1.00 90.50 202 THR A O 1
ATOM 1580 N N . GLY A 1 203 ? 3.356 12.753 2.954 1.00 90.94 203 GLY A N 1
ATOM 1581 C CA . GLY A 1 203 ? 2.637 13.655 2.058 1.00 90.94 203 GLY A CA 1
ATOM 1582 C C . GLY A 1 203 ? 3.148 15.099 2.098 1.00 90.94 203 GLY A C 1
ATOM 1583 O O . GLY A 1 203 ? 4.265 15.378 2.544 1.00 90.94 203 GLY A O 1
ATOM 1584 N N . TYR A 1 204 ? 2.301 16.026 1.636 1.00 90.62 204 TYR A N 1
ATOM 1585 C CA . TYR A 1 204 ? 2.598 17.464 1.536 1.00 90.62 204 TYR A CA 1
ATOM 1586 C C . TYR A 1 204 ? 2.776 18.172 2.882 1.00 90.62 204 TYR A C 1
ATOM 1588 O O . TYR A 1 204 ? 3.416 19.221 2.940 1.00 90.62 204 TYR A O 1
ATOM 1596 N N . GLY A 1 205 ? 2.266 17.600 3.975 1.00 87.94 205 GLY A N 1
ATOM 1597 C CA . GLY A 1 205 ? 2.484 18.113 5.326 1.00 87.94 205 GLY A CA 1
ATOM 1598 C C . GLY A 1 205 ? 3.936 17.995 5.797 1.00 87.94 205 GLY A C 1
ATOM 1599 O O . GLY A 1 205 ? 4.290 18.596 6.811 1.00 87.94 205 GLY A O 1
ATOM 1600 N N . ARG A 1 206 ? 4.781 17.255 5.065 1.00 87.62 206 ARG A N 1
ATOM 1601 C CA . ARG A 1 206 ? 6.220 17.145 5.303 1.00 87.62 206 ARG A CA 1
ATOM 1602 C C . ARG A 1 206 ? 7.004 17.753 4.134 1.00 87.62 206 ARG A C 1
ATOM 1604 O O . ARG A 1 206 ? 7.037 17.162 3.056 1.00 87.62 206 ARG A O 1
ATOM 1611 N N . PRO A 1 207 ? 7.736 18.863 4.352 1.00 89.12 207 PRO A N 1
ATOM 1612 C CA . PRO A 1 207 ? 8.496 19.538 3.293 1.00 89.12 207 PRO A CA 1
ATOM 1613 C C . PRO A 1 207 ? 9.543 18.663 2.587 1.00 89.12 207 PRO A C 1
ATOM 1615 O O . PRO A 1 207 ? 9.916 18.940 1.453 1.00 89.12 207 PRO A O 1
ATOM 1618 N N . LEU A 1 208 ? 10.023 17.606 3.251 1.00 90.25 208 LEU A N 1
ATOM 1619 C CA . LEU A 1 208 ? 11.029 16.696 2.703 1.00 90.25 208 LEU A CA 1
ATOM 1620 C C . LEU A 1 208 ? 10.444 15.644 1.738 1.00 90.25 208 LEU A C 1
ATOM 1622 O O . LEU A 1 208 ? 11.201 15.064 0.963 1.00 90.25 208 LEU A O 1
ATOM 1626 N N . SER A 1 209 ? 9.129 15.387 1.751 1.00 92.31 209 SER A N 1
ATOM 1627 C CA . SER A 1 209 ? 8.520 14.310 0.950 1.00 92.31 209 SER A CA 1
ATOM 1628 C C . SER A 1 209 ? 8.799 14.427 -0.556 1.00 92.31 209 SER A C 1
ATOM 1630 O O . SER A 1 209 ? 9.261 13.437 -1.123 1.00 92.31 209 SER A O 1
ATOM 1632 N N . PRO A 1 210 ? 8.654 15.601 -1.210 1.00 92.88 210 PRO A N 1
ATOM 1633 C CA . PRO A 1 210 ? 8.956 15.723 -2.638 1.00 92.88 210 PRO A CA 1
ATOM 1634 C C . PRO A 1 210 ? 10.414 15.391 -2.977 1.00 92.88 210 PRO A C 1
ATOM 1636 O O . PRO A 1 210 ? 10.693 14.761 -3.993 1.00 92.88 210 PRO A O 1
ATOM 1639 N N . VAL A 1 211 ? 11.355 15.762 -2.102 1.00 93.62 211 VAL A N 1
ATOM 1640 C CA . VAL A 1 211 ? 12.787 15.487 -2.300 1.00 93.62 211 VAL A CA 1
ATOM 1641 C C . VAL A 1 211 ? 13.067 13.985 -2.224 1.00 93.62 211 VAL A C 1
ATOM 1643 O O . VAL A 1 211 ? 13.838 13.467 -3.026 1.00 93.62 211 VAL A O 1
ATOM 1646 N N . LEU A 1 212 ? 12.409 13.269 -1.306 1.00 92.44 212 LEU A N 1
ATOM 1647 C CA . LEU A 1 212 ? 12.538 11.811 -1.182 1.00 92.44 212 LEU A CA 1
ATOM 1648 C C . LEU A 1 212 ? 11.920 11.062 -2.371 1.00 92.44 212 LEU A C 1
ATOM 1650 O O . LEU A 1 212 ? 12.418 10.004 -2.748 1.00 92.44 212 LEU A O 1
ATOM 1654 N N . GLY A 1 213 ? 10.853 11.602 -2.963 1.00 94.06 213 GLY A N 1
ATOM 1655 C CA . GLY A 1 213 ? 10.211 11.031 -4.149 1.00 94.06 213 GLY A CA 1
ATOM 1656 C C . GLY A 1 213 ? 10.930 11.348 -5.463 1.00 94.06 213 GLY A C 1
ATOM 1657 O O . GLY A 1 213 ? 10.773 10.615 -6.440 1.00 94.06 213 GLY A O 1
ATOM 1658 N N . PHE A 1 214 ? 11.738 12.412 -5.506 1.00 95.81 214 PHE A N 1
ATOM 1659 C CA . PHE A 1 214 ? 12.360 12.901 -6.737 1.00 95.81 214 PHE A CA 1
ATOM 1660 C C . PHE A 1 214 ? 13.209 11.859 -7.490 1.00 95.81 214 PHE A C 1
ATOM 1662 O O . PHE A 1 214 ? 13.075 11.794 -8.711 1.00 95.81 214 PHE A O 1
ATOM 1669 N N . PRO A 1 215 ? 14.024 10.995 -6.845 1.00 94.69 215 PRO A N 1
ATOM 1670 C CA . PRO A 1 215 ? 14.784 9.970 -7.564 1.00 94.69 215 PRO A CA 1
ATOM 1671 C C . PRO A 1 215 ? 13.907 9.018 -8.391 1.00 94.69 215 PRO A C 1
ATOM 1673 O O . PRO A 1 215 ? 14.266 8.685 -9.519 1.00 94.69 215 PRO A O 1
ATOM 1676 N N . TRP A 1 216 ? 12.733 8.636 -7.875 1.00 94.94 216 TRP A N 1
ATOM 1677 C CA . TRP A 1 216 ? 11.767 7.803 -8.600 1.00 94.94 216 TRP A CA 1
ATOM 1678 C C . TRP A 1 216 ? 11.183 8.532 -9.810 1.00 94.94 216 TRP A C 1
ATOM 1680 O O . TRP A 1 216 ? 11.081 7.950 -10.892 1.00 94.94 216 TRP A O 1
ATOM 1690 N N . VAL A 1 217 ? 10.835 9.813 -9.648 1.00 96.81 217 VAL A N 1
ATOM 1691 C CA . VAL A 1 217 ? 10.333 10.653 -10.745 1.00 96.81 217 VAL A CA 1
ATOM 1692 C C . VAL A 1 217 ? 11.401 10.838 -11.817 1.00 96.81 217 VAL A C 1
ATOM 1694 O O . VAL A 1 217 ? 11.119 10.644 -12.995 1.00 96.81 217 VAL A O 1
ATOM 1697 N N . ASN A 1 218 ? 12.635 11.148 -11.422 1.00 97.44 218 ASN A N 1
ATOM 1698 C CA . ASN A 1 218 ? 13.749 11.364 -12.339 1.00 97.44 218 ASN A CA 1
ATOM 1699 C C . ASN A 1 218 ? 14.094 10.099 -13.143 1.00 97.44 218 ASN A C 1
ATOM 1701 O O . ASN A 1 218 ? 14.288 10.171 -14.357 1.00 97.44 218 ASN A O 1
ATOM 1705 N N . ALA A 1 219 ? 14.116 8.931 -12.493 1.00 94.88 219 ALA A N 1
ATOM 1706 C CA . ALA A 1 219 ? 14.311 7.653 -13.175 1.00 94.88 219 ALA A CA 1
ATOM 1707 C C . ALA A 1 219 ? 13.168 7.360 -14.160 1.00 94.88 219 ALA A C 1
ATOM 1709 O O . ALA A 1 219 ? 13.421 7.019 -15.312 1.00 94.88 219 ALA A O 1
ATOM 1710 N N . SER A 1 220 ? 11.916 7.570 -13.739 1.00 95.00 220 SER A N 1
ATOM 1711 C CA . SER A 1 220 ? 10.741 7.354 -14.594 1.00 95.00 220 SER A CA 1
ATOM 1712 C C . SER A 1 220 ? 10.733 8.292 -15.803 1.00 95.00 220 SER A C 1
ATOM 1714 O O . SER A 1 220 ? 10.502 7.853 -16.926 1.00 95.00 220 SER A O 1
ATOM 1716 N N . TYR A 1 221 ? 11.047 9.573 -15.597 1.00 95.75 221 TYR A N 1
ATOM 1717 C CA . TYR A 1 221 ? 11.200 10.550 -16.672 1.00 95.75 221 TYR A CA 1
ATOM 1718 C C . TYR A 1 221 ? 12.311 10.146 -17.646 1.00 95.75 221 TYR A C 1
ATOM 1720 O O . TYR A 1 221 ? 12.105 10.198 -18.853 1.00 95.75 221 TYR A O 1
ATOM 1728 N N . SER A 1 222 ? 13.459 9.694 -17.135 1.00 95.06 222 SER A N 1
ATOM 1729 C CA . SER A 1 222 ? 14.586 9.270 -17.974 1.00 95.06 222 SER A CA 1
ATOM 1730 C C . SER A 1 222 ? 14.226 8.083 -18.869 1.00 95.06 222 SER A C 1
ATOM 1732 O O . SER A 1 222 ? 14.632 8.051 -20.027 1.00 95.06 222 SER A O 1
ATOM 1734 N N . LEU A 1 223 ? 13.430 7.134 -18.362 1.00 94.00 223 LEU A N 1
ATOM 1735 C CA . LEU A 1 223 ? 12.915 6.012 -19.152 1.00 94.00 223 LEU A CA 1
ATOM 1736 C C . LEU A 1 223 ? 11.946 6.483 -20.242 1.00 94.00 223 LEU A C 1
ATOM 1738 O O . LEU A 1 223 ? 12.071 6.070 -21.389 1.00 94.00 223 LEU A O 1
ATOM 1742 N N . LEU A 1 224 ? 11.014 7.377 -19.901 1.00 94.62 224 LEU A N 1
ATOM 1743 C CA . LEU A 1 224 ? 10.015 7.897 -20.841 1.00 94.62 224 LEU A CA 1
ATOM 1744 C C . LEU A 1 224 ? 10.611 8.809 -21.922 1.00 94.62 224 LEU A C 1
ATOM 1746 O O . LEU A 1 224 ? 10.111 8.838 -23.041 1.00 94.62 224 LEU A O 1
ATOM 1750 N N . ALA A 1 225 ? 11.652 9.573 -21.588 1.00 95.38 225 ALA A N 1
ATOM 1751 C CA . ALA A 1 225 ? 12.324 10.485 -22.511 1.00 95.38 225 ALA A CA 1
ATOM 1752 C C . ALA A 1 225 ? 13.360 9.785 -23.409 1.00 95.38 225 ALA A C 1
ATOM 1754 O O . ALA A 1 225 ? 13.886 10.400 -24.338 1.00 95.38 225 ALA A O 1
ATOM 1755 N N . SER A 1 226 ? 13.691 8.524 -23.122 1.00 94.31 226 SER A N 1
ATOM 1756 C CA . SER A 1 226 ? 14.663 7.756 -23.893 1.00 94.31 226 SER A CA 1
ATOM 1757 C C . SER A 1 226 ? 14.091 7.327 -25.246 1.00 94.31 226 SER A C 1
ATOM 1759 O O . SER A 1 226 ? 12.962 6.857 -25.341 1.00 94.31 226 SER A O 1
ATOM 1761 N N . ASN A 1 227 ? 14.907 7.410 -26.301 1.00 92.75 227 ASN A N 1
ATOM 1762 C CA . ASN A 1 227 ? 14.550 6.914 -27.639 1.00 92.75 227 ASN A CA 1
ATOM 1763 C C . ASN A 1 227 ? 14.730 5.391 -27.786 1.00 92.75 227 ASN A C 1
ATOM 1765 O O . ASN A 1 227 ? 14.390 4.819 -28.819 1.00 92.75 227 ASN A O 1
ATOM 1769 N N . THR A 1 228 ? 15.312 4.742 -26.778 1.00 90.75 228 THR A N 1
ATOM 1770 C CA . THR A 1 228 ? 15.593 3.303 -26.741 1.00 90.75 228 THR A CA 1
ATOM 1771 C C . THR A 1 228 ? 15.125 2.729 -25.415 1.00 90.75 228 THR A C 1
ATOM 1773 O O . THR A 1 228 ? 15.381 3.331 -24.370 1.00 90.75 228 THR A O 1
ATOM 1776 N N . SER A 1 229 ? 14.496 1.558 -25.441 1.00 87.50 229 SER A N 1
ATOM 1777 C CA . SER A 1 229 ? 14.063 0.867 -24.229 1.00 87.50 229 SER A CA 1
ATOM 1778 C C . SER A 1 229 ? 14.431 -0.610 -24.270 1.00 87.50 229 SER A C 1
ATOM 1780 O O . SER A 1 229 ? 14.328 -1.250 -25.314 1.00 87.50 229 SER A O 1
ATOM 1782 N N . ASP A 1 230 ? 14.826 -1.143 -23.116 1.00 86.50 230 ASP A N 1
ATOM 1783 C CA . ASP A 1 230 ? 15.068 -2.576 -22.918 1.00 86.50 230 ASP A CA 1
ATOM 1784 C C . ASP A 1 230 ? 13.760 -3.367 -22.753 1.00 86.50 230 ASP A C 1
ATOM 1786 O O . ASP A 1 230 ? 13.742 -4.580 -22.960 1.00 86.50 230 ASP A O 1
ATOM 1790 N N . GLN A 1 231 ? 12.690 -2.704 -22.302 1.00 91.62 231 GLN A N 1
ATOM 1791 C CA . GLN A 1 231 ? 11.373 -3.302 -22.075 1.00 91.62 231 GLN A CA 1
ATOM 1792 C C . GLN A 1 231 ? 10.252 -2.261 -22.155 1.00 91.62 231 GLN A C 1
ATOM 1794 O O . GLN A 1 231 ? 10.483 -1.067 -21.978 1.00 91.62 231 GLN A O 1
ATOM 1799 N N . ASP A 1 232 ? 9.020 -2.705 -22.376 1.00 92.50 232 ASP A N 1
ATOM 1800 C CA . ASP A 1 232 ? 7.878 -1.798 -22.532 1.00 92.50 232 ASP A CA 1
ATOM 1801 C C . ASP A 1 232 ? 7.249 -1.411 -21.190 1.00 92.50 232 ASP A C 1
ATOM 1803 O O . ASP A 1 232 ? 6.640 -0.352 -21.048 1.00 92.50 232 ASP A O 1
ATOM 1807 N N . ILE A 1 233 ? 7.367 -2.296 -20.197 1.00 92.62 233 ILE A N 1
ATOM 1808 C CA . ILE A 1 233 ? 6.761 -2.139 -18.875 1.00 92.62 233 ILE A CA 1
ATOM 1809 C C . ILE A 1 233 ? 7.846 -2.203 -17.805 1.00 92.62 233 ILE A C 1
ATOM 1811 O O 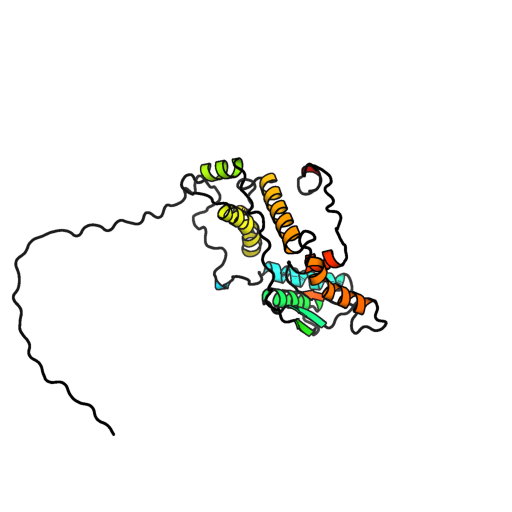. ILE A 1 233 ? 8.679 -3.105 -17.797 1.00 92.62 233 ILE A O 1
ATOM 1815 N N . TYR A 1 234 ? 7.761 -1.287 -16.842 1.00 94.25 234 TYR A N 1
ATOM 1816 C CA . TYR A 1 234 ? 8.596 -1.261 -15.647 1.00 94.25 234 TYR A CA 1
ATOM 1817 C C . TYR A 1 234 ? 7.699 -1.406 -14.416 1.00 94.25 234 TYR A C 1
ATOM 1819 O O . TYR A 1 234 ? 6.838 -0.561 -14.173 1.00 94.25 234 TYR A O 1
ATOM 1827 N N . VAL A 1 235 ? 7.884 -2.486 -13.651 1.00 95.69 235 VAL A N 1
ATOM 1828 C CA . VAL A 1 235 ? 7.112 -2.763 -12.429 1.00 95.69 235 VAL A CA 1
ATOM 1829 C C . VAL A 1 235 ? 8.048 -2.783 -11.229 1.00 95.69 235 VAL A C 1
ATOM 1831 O O . VAL A 1 235 ? 9.053 -3.495 -11.238 1.00 95.69 235 VAL A O 1
ATOM 1834 N N . SER A 1 236 ? 7.691 -2.031 -10.190 1.00 95.94 236 SER A N 1
ATOM 1835 C CA . SER A 1 236 ? 8.489 -1.904 -8.971 1.00 95.94 236 SER A CA 1
ATOM 1836 C C . SER A 1 236 ? 7.636 -2.111 -7.722 1.00 95.94 236 SER A C 1
ATOM 1838 O O . SER A 1 236 ? 6.584 -1.491 -7.575 1.00 95.94 236 SER A O 1
ATOM 1840 N N . PHE A 1 237 ? 8.120 -2.943 -6.801 1.00 96.88 237 PHE A N 1
ATOM 1841 C CA . PHE A 1 237 ? 7.494 -3.238 -5.512 1.00 96.88 237 PHE A CA 1
ATOM 1842 C C . PHE A 1 237 ? 8.235 -2.520 -4.380 1.00 96.88 237 PHE A C 1
ATOM 1844 O O . PHE A 1 237 ? 9.456 -2.616 -4.254 1.00 96.88 237 PHE A O 1
ATOM 1851 N N . THR A 1 238 ? 7.494 -1.782 -3.553 1.00 94.69 238 THR A N 1
ATOM 1852 C CA . THR A 1 238 ? 8.030 -0.962 -2.456 1.00 94.69 238 THR A CA 1
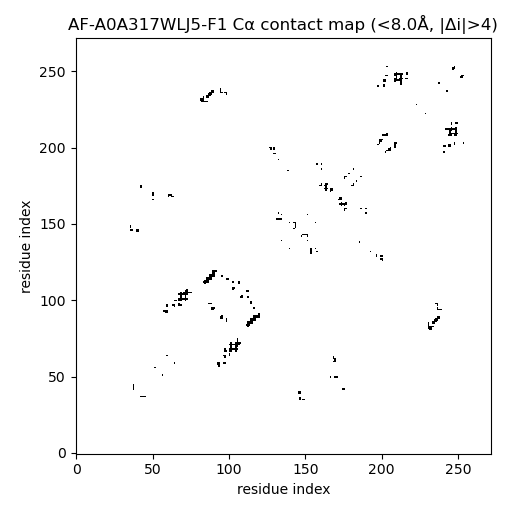ATOM 1853 C C . THR A 1 238 ? 7.017 -0.856 -1.309 1.00 94.69 238 THR A C 1
ATOM 1855 O O . THR A 1 238 ? 5.922 -1.415 -1.385 1.00 94.69 238 THR A O 1
ATOM 1858 N N . HIS A 1 239 ? 7.374 -0.152 -0.235 1.00 92.69 239 HIS A N 1
ATOM 1859 C CA . HIS A 1 239 ? 6.517 0.059 0.935 1.00 92.69 239 HIS A CA 1
ATOM 1860 C C . HIS A 1 239 ? 5.504 1.179 0.717 1.00 92.69 239 HIS A C 1
ATOM 1862 O O . HIS A 1 239 ? 5.750 2.110 -0.048 1.00 92.69 239 HIS A O 1
ATOM 1868 N N . ARG A 1 240 ? 4.388 1.124 1.448 1.00 90.31 240 ARG A N 1
ATOM 1869 C CA . ARG A 1 240 ? 3.284 2.101 1.385 1.00 90.31 240 ARG A CA 1
ATOM 1870 C C . ARG A 1 240 ? 3.723 3.555 1.603 1.00 90.31 240 ARG A C 1
ATOM 1872 O O . ARG A 1 240 ? 3.062 4.461 1.117 1.00 90.31 240 ARG A O 1
ATOM 1879 N N . GLU A 1 241 ? 4.835 3.786 2.299 1.00 90.12 241 GLU A N 1
ATOM 1880 C CA . GLU A 1 241 ? 5.381 5.115 2.584 1.00 90.12 241 GLU A CA 1
ATOM 1881 C C . GLU A 1 241 ? 6.046 5.780 1.368 1.00 90.12 241 GLU A C 1
ATOM 1883 O O . GLU A 1 241 ? 6.178 7.003 1.345 1.00 90.12 241 GLU A O 1
ATOM 1888 N N . VAL A 1 242 ? 6.466 5.010 0.356 1.00 92.25 242 VAL A N 1
ATOM 1889 C CA . VAL A 1 242 ? 7.209 5.532 -0.804 1.00 92.25 242 VAL A CA 1
ATOM 1890 C C . VAL A 1 242 ? 6.291 6.114 -1.889 1.00 92.25 242 VAL A C 1
ATOM 1892 O O . VAL A 1 242 ? 6.542 7.242 -2.304 1.00 92.25 242 VAL A O 1
ATOM 1895 N N . PRO A 1 243 ? 5.207 5.454 -2.346 1.00 94.62 243 PRO A N 1
ATOM 1896 C CA . PRO A 1 243 ? 4.327 6.026 -3.366 1.00 94.62 243 PRO A CA 1
ATOM 1897 C C . PRO A 1 243 ? 3.805 7.441 -3.045 1.00 94.62 243 PRO A C 1
ATOM 1899 O O . PRO A 1 243 ? 3.837 8.280 -3.947 1.00 94.62 243 PRO A O 1
ATOM 1902 N N . PRO A 1 244 ? 3.412 7.784 -1.797 1.00 93.69 244 PRO A N 1
ATOM 1903 C CA . PRO A 1 244 ? 3.025 9.150 -1.452 1.00 93.69 244 PRO A CA 1
ATOM 1904 C C . PRO A 1 244 ? 4.129 10.184 -1.707 1.00 93.69 244 PRO A C 1
ATOM 1906 O O . PRO A 1 244 ? 3.834 11.271 -2.199 1.00 93.69 244 PRO A O 1
ATOM 1909 N N . THR A 1 245 ? 5.402 9.864 -1.448 1.00 94.50 245 THR A N 1
ATOM 1910 C CA . THR A 1 245 ? 6.498 10.815 -1.700 1.00 94.50 245 THR A CA 1
ATOM 1911 C C . THR A 1 245 ? 6.675 11.063 -3.198 1.00 94.50 245 THR A C 1
ATOM 1913 O O . THR A 1 245 ? 6.832 12.212 -3.613 1.00 94.50 245 THR A O 1
ATOM 1916 N N . VAL A 1 246 ? 6.546 10.023 -4.030 1.00 95.69 246 VAL A N 1
ATOM 1917 C CA . VAL A 1 246 ? 6.570 10.135 -5.501 1.00 95.69 246 VAL A CA 1
ATOM 1918 C C . VAL A 1 246 ? 5.415 11.003 -6.004 1.00 95.69 246 VAL A C 1
ATOM 1920 O O . VAL A 1 246 ? 5.627 11.911 -6.804 1.00 95.69 246 VAL A O 1
ATOM 1923 N N . VAL A 1 247 ? 4.207 10.783 -5.482 1.00 95.12 247 VAL A N 1
ATOM 1924 C CA . VAL A 1 247 ? 3.019 11.598 -5.780 1.00 95.1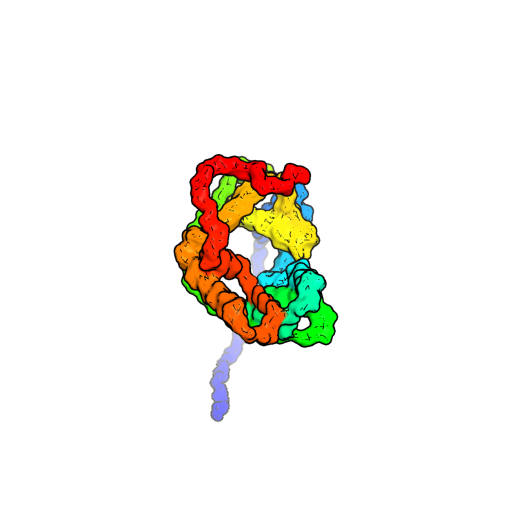2 247 VAL A CA 1
ATOM 1925 C C . VAL A 1 247 ? 3.270 13.071 -5.448 1.00 95.12 247 VAL A C 1
ATOM 1927 O O . VAL A 1 247 ? 3.004 13.939 -6.283 1.00 95.12 247 VAL A O 1
ATOM 1930 N N . THR A 1 248 ? 3.854 13.361 -4.278 1.00 94.44 248 THR A N 1
ATOM 1931 C CA . THR A 1 248 ? 4.173 14.746 -3.901 1.00 94.44 248 THR A CA 1
ATOM 1932 C C . THR A 1 248 ? 5.206 15.388 -4.824 1.00 94.44 248 THR A C 1
ATOM 1934 O O . THR A 1 248 ? 5.050 16.556 -5.180 1.00 94.44 248 THR A O 1
ATOM 1937 N N . ALA A 1 249 ? 6.219 14.626 -5.254 1.00 95.75 249 ALA A N 1
ATOM 1938 C CA . ALA A 1 249 ? 7.262 15.075 -6.176 1.00 95.75 249 ALA A CA 1
ATOM 1939 C C . ALA A 1 249 ? 6.715 15.390 -7.578 1.00 95.75 249 ALA A C 1
ATOM 1941 O O . ALA A 1 249 ? 7.187 16.321 -8.224 1.00 95.75 249 ALA A O 1
ATOM 1942 N N . LEU A 1 250 ? 5.688 14.660 -8.022 1.00 95.75 250 LEU A N 1
ATOM 1943 C CA . LEU A 1 250 ? 4.965 14.929 -9.270 1.00 95.75 250 LEU A CA 1
ATOM 1944 C C . LEU A 1 250 ? 4.004 16.127 -9.178 1.00 95.75 250 LEU A C 1
ATOM 1946 O O . LEU A 1 250 ? 3.438 16.530 -10.191 1.00 95.75 250 LEU A O 1
ATOM 1950 N N . GLY A 1 251 ? 3.779 16.689 -7.985 1.00 92.62 251 GLY A N 1
ATOM 1951 C CA . GLY A 1 251 ? 2.801 17.765 -7.789 1.00 92.62 251 GLY A CA 1
ATOM 1952 C C . GLY A 1 251 ? 1.338 17.299 -7.834 1.00 92.62 251 GLY A C 1
ATOM 1953 O O . GLY A 1 251 ? 0.437 18.130 -7.949 1.00 92.62 251 GLY A O 1
ATOM 1954 N N . LEU A 1 252 ? 1.083 15.988 -7.757 1.00 92.31 252 LEU A N 1
ATOM 1955 C CA . LEU A 1 252 ? -0.259 15.414 -7.845 1.00 92.31 252 LEU A CA 1
ATOM 1956 C C . LEU A 1 252 ? -0.996 15.495 -6.504 1.00 92.31 252 LEU A C 1
ATOM 1958 O O . LEU A 1 252 ? -0.417 15.266 -5.449 1.00 92.31 252 LEU A O 1
ATOM 1962 N N . PHE A 1 253 ? -2.302 15.774 -6.553 1.00 88.69 253 PHE A N 1
ATOM 1963 C CA . PHE A 1 253 ? -3.162 15.942 -5.369 1.00 88.69 253 PHE A CA 1
ATOM 1964 C C . PHE A 1 253 ? -2.706 17.058 -4.407 1.00 88.69 253 PHE A C 1
ATOM 1966 O O . PHE A 1 253 ? -3.037 17.048 -3.222 1.00 88.69 253 PHE A O 1
ATOM 1973 N N . ASN A 1 254 ? -1.989 18.069 -4.914 1.00 86.44 254 ASN A N 1
ATOM 1974 C CA . ASN A 1 254 ? -1.653 19.287 -4.169 1.00 86.44 254 ASN A CA 1
ATOM 1975 C C . ASN A 1 254 ? -2.831 20.280 -4.114 1.00 86.44 254 ASN A C 1
ATOM 1977 O O . ASN A 1 254 ? -2.701 21.466 -4.409 1.00 86.44 254 ASN A O 1
ATOM 1981 N N . ASN A 1 255 ? -4.024 19.775 -3.815 1.00 79.19 255 ASN A N 1
ATOM 1982 C CA . ASN A 1 255 ? -5.268 20.539 -3.770 1.00 79.19 255 ASN A CA 1
ATOM 1983 C C . ASN A 1 255 ? -5.851 20.610 -2.354 1.00 79.19 255 ASN A C 1
ATOM 1985 O O . ASN A 1 255 ? -6.998 21.013 -2.184 1.00 79.19 255 ASN A O 1
ATOM 1989 N N . SER A 1 256 ? -5.061 20.273 -1.331 1.00 66.19 256 SER A N 1
ATOM 1990 C CA . SER A 1 256 ? -5.443 20.333 0.087 1.00 66.19 256 SER A CA 1
ATOM 1991 C C . SER A 1 256 ? -5.586 21.763 0.631 1.00 66.19 256 SER A C 1
ATOM 1993 O O . SER A 1 256 ? -5.551 21.962 1.845 1.00 66.19 256 SER A O 1
ATOM 1995 N N . ALA A 1 257 ? -5.736 22.768 -0.242 1.00 56.78 257 ALA A N 1
ATOM 1996 C CA . ALA A 1 257 ? -6.120 24.108 0.170 1.00 56.78 257 ALA A CA 1
ATOM 1997 C C . ALA A 1 257 ? -7.371 24.004 1.052 1.00 56.78 257 ALA A C 1
ATOM 1999 O O . ALA A 1 257 ? -8.358 23.369 0.680 1.00 56.78 257 ALA A O 1
ATOM 2000 N N . TYR A 1 258 ? -7.296 24.588 2.247 1.00 49.25 258 TYR A N 1
ATOM 2001 C CA . TYR A 1 258 ? -8.363 24.540 3.237 1.00 49.25 258 TYR A CA 1
ATOM 2002 C C . TYR A 1 258 ? -9.657 25.105 2.638 1.00 49.25 258 TYR A C 1
ATOM 2004 O O . TYR A 1 258 ? -9.799 26.313 2.471 1.00 49.25 258 TYR A O 1
ATOM 2012 N N . SER A 1 259 ? -10.614 24.239 2.316 1.00 46.25 259 SER A N 1
ATOM 2013 C CA . SER A 1 259 ? -11.886 24.610 1.683 1.00 46.25 259 SER A CA 1
ATOM 2014 C C . SER A 1 259 ? -12.975 25.008 2.691 1.00 46.25 259 SER A C 1
ATOM 2016 O O . SER A 1 259 ? -14.157 25.056 2.355 1.00 46.25 259 SER A O 1
ATOM 2018 N N . GLY A 1 260 ? -12.604 25.332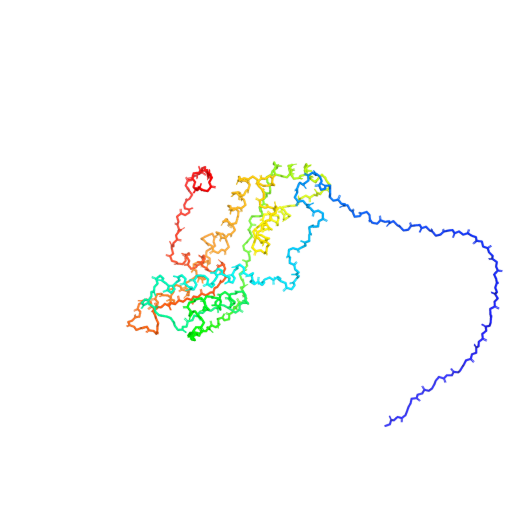 3.935 1.00 44.16 260 GLY A N 1
ATOM 2019 C CA . GLY A 1 260 ? -13.568 25.510 5.022 1.00 44.16 260 GLY A CA 1
ATOM 2020 C C . GLY A 1 260 ? -14.163 24.174 5.480 1.00 44.16 260 GLY A C 1
ATOM 2021 O O . GLY A 1 260 ? -13.803 23.109 4.984 1.00 44.16 260 GLY A O 1
ATOM 2022 N N . ARG A 1 261 ? -15.055 24.204 6.481 1.00 39.28 261 ARG A N 1
ATOM 2023 C CA . ARG A 1 261 ? -15.720 23.005 7.026 1.00 39.28 261 ARG A CA 1
ATOM 2024 C C . ARG A 1 261 ? -16.550 22.298 5.943 1.00 39.28 261 ARG A C 1
ATOM 2026 O O . ARG A 1 261 ? -17.738 22.572 5.804 1.00 39.28 261 ARG A O 1
ATOM 2033 N N . ILE A 1 262 ? -15.954 21.354 5.221 1.00 46.91 262 ILE A N 1
ATOM 2034 C CA . ILE A 1 262 ? -16.705 20.387 4.422 1.00 46.91 262 ILE A CA 1
ATOM 2035 C C . ILE A 1 262 ? -17.290 19.359 5.389 1.00 46.91 262 ILE A C 1
ATOM 2037 O O . ILE A 1 262 ? -16.571 18.642 6.083 1.00 46.91 262 ILE A O 1
ATOM 2041 N N . THR A 1 263 ? -18.617 19.293 5.455 1.00 40.75 263 THR A N 1
ATOM 2042 C CA . THR A 1 263 ? -19.324 18.188 6.100 1.00 40.75 263 THR A CA 1
ATOM 2043 C C . THR A 1 263 ? -18.977 16.904 5.339 1.00 40.75 263 THR A C 1
ATOM 2045 O O . THR A 1 263 ? -19.458 16.691 4.228 1.00 40.75 263 THR A O 1
ATOM 2048 N N . LEU A 1 264 ? -18.131 16.059 5.936 1.00 47.50 264 LEU A N 1
ATOM 2049 C CA . LEU A 1 264 ? -17.588 14.797 5.398 1.00 47.50 264 LEU A CA 1
ATOM 2050 C C . LEU A 1 264 ? -18.641 13.773 4.903 1.00 47.50 264 LEU A C 1
ATOM 2052 O O . LEU A 1 264 ? -18.288 12.768 4.299 1.00 47.50 264 LEU A O 1
ATOM 2056 N N . MET A 1 265 ? -19.939 14.030 5.087 1.00 38.97 265 MET A N 1
ATOM 2057 C CA . MET A 1 265 ? -21.038 13.140 4.683 1.00 38.97 265 MET A CA 1
ATOM 2058 C C . MET A 1 265 ? -21.303 13.054 3.168 1.00 38.97 265 MET A C 1
ATOM 2060 O O . MET A 1 265 ? -22.166 12.282 2.766 1.00 38.97 265 MET A O 1
ATOM 2064 N N . ARG A 1 266 ? -20.627 13.833 2.310 1.00 33.03 266 ARG A N 1
ATOM 2065 C CA . ARG A 1 266 ? -20.935 13.865 0.862 1.00 33.03 266 ARG A CA 1
ATOM 2066 C C . ARG A 1 266 ? -19.957 13.129 -0.059 1.00 33.03 266 ARG A C 1
ATOM 2068 O O . ARG A 1 266 ? -20.236 13.077 -1.251 1.00 33.03 266 ARG A O 1
ATOM 2075 N N . VAL A 1 267 ? -18.851 12.570 0.445 1.00 40.91 267 VAL A N 1
ATOM 2076 C CA . VAL A 1 267 ? -17.765 12.068 -0.429 1.00 40.91 267 VAL A CA 1
ATOM 2077 C C . VAL A 1 267 ? -17.620 10.537 -0.447 1.00 40.91 267 VAL A C 1
ATOM 2079 O O . VAL A 1 267 ? -17.071 10.013 -1.410 1.00 40.91 267 VAL A O 1
ATOM 2082 N N . CYS A 1 268 ? -18.177 9.789 0.514 1.00 33.19 268 CYS A N 1
ATOM 2083 C CA . CYS A 1 268 ? -18.123 8.318 0.493 1.00 33.19 268 CYS A CA 1
ATOM 2084 C C . CYS A 1 268 ? -19.386 7.706 -0.150 1.00 33.19 268 CYS A C 1
ATOM 2086 O O . CYS A 1 268 ? -20.467 7.827 0.428 1.00 33.19 268 CYS A O 1
ATOM 2088 N N . PRO A 1 269 ? -19.292 7.002 -1.301 1.00 31.88 269 PRO A N 1
ATOM 2089 C CA . PRO A 1 269 ? -20.439 6.339 -1.929 1.00 31.88 269 PRO A CA 1
ATOM 2090 C C . PRO A 1 269 ? -20.817 5.001 -1.273 1.00 31.88 269 PRO A C 1
ATOM 2092 O O . PRO A 1 269 ? -21.829 4.416 -1.641 1.00 31.88 269 PRO A O 1
ATOM 2095 N N . TRP A 1 270 ? -20.044 4.510 -0.301 1.00 36.34 270 TRP A N 1
ATOM 2096 C CA . TRP A 1 270 ? -20.219 3.189 0.324 1.00 36.34 270 TRP A CA 1
ATOM 2097 C C . TRP A 1 270 ? -21.223 3.171 1.492 1.00 36.34 270 TRP A C 1
ATOM 2099 O O . TRP A 1 270 ? -21.098 2.383 2.421 1.00 36.34 270 TRP A O 1
ATOM 2109 N N . GLY A 1 271 ? -22.208 4.072 1.462 1.00 37.28 271 GLY A N 1
ATOM 2110 C CA . GLY A 1 271 ? -23.237 4.230 2.494 1.00 37.28 271 GLY A CA 1
ATOM 2111 C C . GLY A 1 271 ? -24.660 4.008 1.979 1.00 37.28 271 GLY A C 1
ATOM 2112 O O . GLY A 1 271 ? -25.545 4.801 2.303 1.00 37.28 271 GLY A O 1
ATOM 2113 N N . ARG A 1 272 ? -24.880 2.984 1.150 1.00 32.12 272 ARG A N 1
ATOM 2114 C CA . ARG A 1 272 ? -26.213 2.423 0.885 1.00 32.12 272 ARG A CA 1
ATOM 2115 C C . ARG A 1 272 ? -26.191 0.917 1.042 1.00 32.12 272 ARG A C 1
ATOM 2117 O O . ARG A 1 272 ? -25.199 0.318 0.578 1.00 32.12 272 ARG A O 1
#

Sequence (272 aa):
MTPPSTLPPQQAATSPGPPTSSATPPSTPTTSTTRLDTHRLPLLPNQLDRPITDDHLEKLTLVGLQEATTLGYQFRQRYPHLHTNKIWSSTAERTTKSAQGFISGYTNNQTHMDLISVPEIPATAVPTKIPSQKPTPPLITRLNHLAPTFNFTSSDITAMFELCGYETVIRGSSPFCSPHLFTPTEWLSFEYANDLMYFHNTGYGRPLSPVLGFPWVNASYSLLASNTSDQDIYVSFTHREVPPTVVTALGLFNNSAYSGRITLMRVCPWGR

Radius of gyration: 29.86 Å; Cα contacts (8 Å, |Δi|>4): 253; chains: 1; bounding box: 79×65×97 Å

Mean predicted aligned error: 13.46 Å

Solvent-accessible surface area (backbone atoms only — not comparable to full-atom values): 16879 Å² total; per-residue (Å²): 134,83,86,86,90,80,84,89,85,89,86,89,85,82,87,83,86,87,88,89,85,90,81,84,82,84,83,79,83,79,80,76,75,83,72,76,63,47,85,55,37,92,66,49,79,93,61,86,65,71,92,63,59,81,90,52,61,83,56,68,42,71,52,55,34,49,50,26,17,50,48,17,35,52,48,40,68,75,38,73,89,56,48,63,55,55,36,39,16,33,61,50,67,38,31,40,48,31,44,51,23,20,48,41,26,45,39,68,75,74,57,88,64,49,78,46,74,41,82,75,74,84,77,85,68,75,78,62,89,63,82,76,73,73,72,52,70,69,57,52,54,53,50,34,69,37,38,75,90,53,86,83,46,54,66,55,53,51,49,42,57,49,42,18,59,55,33,24,58,74,70,74,54,38,65,56,62,33,64,89,76,43,45,74,69,56,49,53,53,54,52,51,50,50,50,52,42,45,30,41,66,24,20,80,68,22,88,60,18,30,67,72,10,35,64,61,52,53,52,52,49,53,58,71,72,43,96,70,75,98,52,73,47,85,52,76,34,70,59,85,66,50,61,43,8,34,38,41,46,71,59,54,85,79,68,78,68,85,81,65,93,70,74,77,85,80,76,68,84,88,79,122

Nearest PDB structures (foldseek):
  6isn-assembly1_B  TM=7.610E-01  e=1.623E-01  Homo sapiens
  7n3r-assembly1_B  TM=6.974E-01  e=1.042E-01  Homo sapiens
  4odi-assembly1_C  TM=6.247E-01  e=1.164E-01  Toxoplasma gondii ME49
  3gp5-assembly1_A  TM=7.679E-01  e=6.128E-01  Burkholderia pseudomallei
  1ufr-assembly2_D  TM=5.343E-01  e=2.983E-01  Thermus thermophilus

Secondary structure (DSSP, 8-state):
---PPPPPPP-------------PPPPPP--------TTTSTT--S----SS-GGGTTPPPHHHHHHHHHHHHHHHHH-TT---SEEEEESSHHHHHHHHHHHHHHHTTTS--EEEEEPPPP---PPP---PPPPPHHHHHHHHHH-TT----HHHHHHHHHHHHHHHHHHS--GGG-TTTS-HHHHHHHHHHHHHHHHHHTSTTSTTHHHHHHHHHHHHHHHHH-S--S-S--EEE--TTHHHHHHHHTTTT------S---GGGS-----

Organism: NCBI:txid1450535